Protein AF-A0A0N5A6D9-F1 (afdb_monomer)

Radius of gyration: 24.14 Å; Cα contacts (8 Å, |Δi|>4): 623; chains: 1; bounding box: 57×47×65 Å

Secondary structure (DSSP, 8-state):
-EEEEEEEEEEEETTEE-S--EEEEEE--STT-PPEEEEEEE--TTSEEEEEEEEEGGGSTTEEEEEEE----S---TT---EEEEEEGGGG-PPEETTTTEEEEEEEEEE-S---SS----EEEESS-S-PEEEEEBPP-TTS-EEEEE-TTSTTHHHHHHHHHHHHHHHHHHSS--EEE-SS---SSS-EEEEE-SS-EES-SB---TT--EEEEE-HHHHH-HHHHHHHHHHHHT---GGGSTTHHHHEEE-GGGB-HHHHGGGGEEEEESSS--------TT-TTSPPTTTTBSSTTS--EEE--

Mean predicted aligned error: 7.76 Å

InterPro domains:
  IPR001506 Peptidase M12A [PF01400] (134-307)
  IPR001506 Peptidase M12A [PS51864] (129-309)
  IPR006026 Peptidase, metallopeptidase [SM00235] (136-287)
  IPR024079 Metallopeptidase, catalytic domain superfamily [G3DSA:3.40.390.10] (97-309)

Foldseek 3Di:
DWFKEKEKEFEAEPNAGDWFKKKWKWFQDDPVRDTHTFDIDTGHPRRIDIDMGTGDPVGLQRIKMKIFDDPDPPDDPPPPHTDIDMDGPNVQVFDQDPVRRYGYAYKYWHDYDDDDPDDDHTDIYGPPDQQADADEAEADPQVDAAEEEEDPPAPPRVLLVVLLVVLQVVCVVVHSHHHDYDDDDDAQAKHEYEDEDPDQAWPAFHTDPGGGYTYGYDHNVLSNDSLSSNLRVNRHNHDAQLCLDPCCVVWKAFQPNFFDPVCSVSNSYDYDYPDPDDPPDDRDPPDSSHDDQQPRGPDSVDRRIGTPD

pLDDT: mean 87.64, std 12.42, range [40.5, 98.56]

Nearest PDB structures (foldseek):
  3lqb-assembly1_A  TM=8.256E-01  e=1.290E-10  Danio rerio
  3vtg-assembly1_A  TM=8.087E-01  e=2.481E-10  Oryzias latipes
  1iab-assembly1_A  TM=8.459E-01  e=6.934E-09  Astacus astacus
  3lq0-assembly1_A  TM=8.115E-01  e=1.116E-08  Astacus astacus
  7kcn-assembly1_A-2  TM=5.723E-01  e=4.230E-03  synthetic construct

Organism: Parastrongyloides trichosuri (NCBI:txid131310)

Sequence (309 aa):
MSIPYLFTGITLCNGSRIPGVELELFTKYGPFRYDVYLSKNYTNRYGVFTFKRLVEQEVQDDLVLYFYYNCSFEKKNLNFKRRIYSVNVSSLKCPCDILTGEIKCQLKAELQNKTVGTVQYPLVSLFPNKTRRNYRIKKWDINNNISFFISKNFTNYDQVKQRIINVTKEIENNTCIIFQQQDNKISGKSGINFKKSNECKNMRIGARKENDSQGIHLTEECATSTRTIRSLLHQALGQLASVFREDRNKYVKINFLYMNLSSVDSFNYNYTYLTENNYNGEFDFGSITLLNSSALSVDKSRKIIKPNV

Solvent-accessible surface area (backbone atoms only — not comparable to full-atom values): 17511 Å² total; per-residue (Å²): 110,67,42,43,36,38,43,33,28,36,34,25,33,88,90,37,69,38,48,68,32,37,35,37,36,30,24,62,64,57,103,79,70,48,76,42,84,74,49,75,51,57,20,40,91,70,4,33,37,72,55,73,48,78,41,51,61,92,46,51,79,41,22,33,42,36,38,38,40,76,70,70,85,75,68,91,63,92,78,68,80,68,40,80,47,76,44,54,50,58,80,63,67,56,52,67,39,85,90,76,62,32,33,45,37,41,33,36,33,43,40,75,82,77,83,78,67,93,75,78,72,67,44,76,44,57,52,80,64,83,74,62,44,84,40,75,33,34,71,63,68,60,94,45,63,46,35,31,18,72,54,79,80,43,93,59,35,70,63,36,50,51,44,54,52,51,48,53,50,54,46,36,76,75,47,82,51,47,75,36,83,41,98,55,83,67,67,71,30,53,34,42,31,40,34,74,40,97,46,75,45,54,74,47,58,9,40,63,62,68,58,33,45,42,48,38,33,25,23,77,74,44,51,71,34,60,67,53,50,43,24,37,48,44,21,35,60,43,47,71,38,53,82,66,44,89,69,29,72,74,50,35,49,68,46,65,69,52,37,33,71,88,55,53,61,66,71,26,42,47,77,40,59,80,52,94,73,70,85,82,70,80,89,61,88,82,39,69,41,42,70,58,39,25,56,64,30,74,42,76,89,43,70,33,44,40,72,64,122

Structure (mmCIF, N/CA/C/O backbone):
data_AF-A0A0N5A6D9-F1
#
_entry.id   AF-A0A0N5A6D9-F1
#
loop_
_atom_site.group_PDB
_atom_site.id
_atom_site.type_symbol
_atom_site.label_atom_id
_atom_site.label_alt_id
_atom_site.label_comp_id
_atom_site.label_asym_id
_atom_site.label_entity_id
_atom_site.label_seq_id
_atom_site.pdbx_PDB_ins_code
_atom_site.Cartn_x
_atom_site.Cartn_y
_atom_site.Cartn_z
_atom_site.occupancy
_atom_site.B_iso_or_equiv
_atom_site.auth_seq_id
_atom_site.auth_comp_id
_atom_site.auth_asym_id
_atom_site.auth_atom_id
_atom_site.pdbx_PDB_model_num
ATOM 1 N N . MET A 1 1 ? 19.221 -17.350 -30.930 1.00 83.81 1 MET A N 1
ATOM 2 C CA . MET A 1 1 ? 17.765 -17.344 -30.627 1.00 83.81 1 MET A CA 1
ATOM 3 C C . MET A 1 1 ? 17.411 -16.022 -29.951 1.00 83.81 1 MET A C 1
ATOM 5 O O . MET A 1 1 ? 18.233 -15.523 -29.194 1.00 83.81 1 MET A O 1
ATOM 9 N N . SER A 1 2 ? 16.252 -15.417 -30.230 1.00 91.44 2 SER A N 1
ATOM 10 C CA . SER A 1 2 ? 15.855 -14.151 -29.586 1.00 91.44 2 SER A CA 1
ATOM 11 C C . SER A 1 2 ? 15.053 -14.409 -28.309 1.00 91.44 2 SER A C 1
ATOM 13 O O . SER A 1 2 ? 14.138 -15.230 -28.312 1.00 91.44 2 SER A O 1
ATOM 15 N N . ILE A 1 3 ? 15.370 -13.693 -27.231 1.00 91.81 3 ILE A N 1
ATOM 16 C CA . ILE A 1 3 ? 14.705 -13.804 -25.927 1.00 91.81 3 ILE A CA 1
ATOM 17 C C . ILE A 1 3 ? 13.792 -12.588 -25.715 1.00 91.81 3 ILE A C 1
ATOM 19 O O . ILE A 1 3 ? 14.209 -11.454 -25.975 1.00 91.81 3 ILE A O 1
ATOM 23 N N . PRO A 1 4 ? 12.541 -12.776 -25.256 1.00 94.44 4 PRO A N 1
ATOM 24 C CA . PRO A 1 4 ? 11.664 -11.664 -24.931 1.00 94.44 4 PRO A CA 1
ATOM 25 C C . PRO A 1 4 ? 12.085 -10.994 -23.620 1.00 94.44 4 PRO A C 1
ATOM 27 O O . PRO A 1 4 ? 12.133 -11.624 -22.567 1.00 94.44 4 PRO A O 1
ATOM 30 N N . TYR A 1 5 ? 12.323 -9.687 -23.685 1.00 94.81 5 TYR A N 1
ATOM 31 C CA . TYR A 1 5 ? 12.478 -8.806 -22.535 1.00 94.81 5 TYR A CA 1
ATOM 32 C C . TYR A 1 5 ? 11.208 -7.987 -22.328 1.00 94.81 5 TYR A C 1
ATOM 34 O O . TYR A 1 5 ? 10.692 -7.375 -23.266 1.00 94.81 5 TYR A O 1
ATOM 42 N N . LEU A 1 6 ? 10.744 -7.916 -21.083 1.00 94.75 6 LEU A N 1
ATOM 43 C CA . LEU A 1 6 ? 9.682 -7.025 -20.636 1.00 94.75 6 LEU A CA 1
ATOM 44 C C . LEU A 1 6 ? 10.247 -6.045 -19.606 1.00 94.75 6 LEU A C 1
ATOM 46 O O . LEU A 1 6 ? 10.501 -6.403 -18.453 1.00 94.75 6 LEU A O 1
ATOM 50 N N . PHE A 1 7 ? 10.393 -4.787 -20.013 1.00 94.56 7 PHE A N 1
ATOM 51 C CA . PHE A 1 7 ? 10.776 -3.695 -19.129 1.00 94.56 7 PHE A CA 1
ATOM 52 C C . PHE A 1 7 ? 9.527 -2.975 -18.653 1.00 94.56 7 PHE A C 1
ATOM 54 O O . PHE A 1 7 ? 8.752 -2.437 -19.441 1.00 94.56 7 PHE A O 1
ATOM 61 N N . THR A 1 8 ? 9.342 -2.935 -17.344 1.00 95.06 8 THR A N 1
ATOM 62 C CA . THR A 1 8 ? 8.276 -2.185 -16.685 1.00 95.06 8 THR A CA 1
ATOM 63 C C . THR A 1 8 ? 8.886 -1.384 -15.557 1.00 95.06 8 THR A C 1
ATOM 65 O O . THR A 1 8 ? 9.883 -1.798 -14.973 1.00 95.06 8 THR A O 1
ATOM 68 N N . GLY A 1 9 ? 8.316 -0.240 -15.215 1.00 94.44 9 GLY A N 1
ATOM 69 C CA . GLY A 1 9 ? 8.868 0.507 -14.101 1.00 94.44 9 GLY A CA 1
ATOM 70 C C . GLY A 1 9 ? 8.249 1.861 -13.881 1.00 94.44 9 GLY A C 1
ATOM 71 O O . GLY A 1 9 ? 7.267 2.235 -14.524 1.00 94.44 9 GLY A O 1
ATOM 72 N N . ILE A 1 10 ? 8.845 2.576 -12.938 1.00 94.69 10 ILE A N 1
ATOM 73 C CA . ILE A 1 10 ? 8.492 3.940 -12.576 1.00 94.69 10 ILE A CA 1
ATOM 74 C C . ILE A 1 10 ? 9.710 4.853 -12.669 1.00 94.69 10 ILE A C 1
ATOM 76 O O . ILE A 1 10 ? 10.824 4.446 -12.336 1.00 94.69 10 ILE A O 1
ATOM 80 N N . THR A 1 11 ? 9.486 6.095 -13.077 1.00 93.81 11 THR A N 1
ATOM 81 C CA . THR A 1 11 ? 10.489 7.162 -13.065 1.00 93.81 11 THR A CA 1
ATOM 82 C C . THR A 1 11 ? 10.128 8.206 -12.028 1.00 93.81 11 THR A C 1
ATOM 84 O O . THR A 1 11 ? 8.986 8.675 -11.965 1.00 93.81 11 THR A O 1
ATOM 87 N N . LEU A 1 12 ? 11.114 8.580 -11.226 1.00 92.12 12 LEU A N 1
ATOM 88 C CA . LEU A 1 12 ? 11.000 9.538 -10.142 1.00 92.12 12 LEU A CA 1
ATOM 89 C C . LEU A 1 12 ? 12.008 10.666 -10.346 1.00 92.12 12 LEU A C 1
ATOM 91 O O . LEU A 1 12 ? 13.081 10.431 -10.886 1.00 92.12 12 LEU A O 1
ATOM 95 N N . CYS A 1 13 ? 11.674 11.860 -9.881 1.00 88.94 13 CYS A N 1
ATOM 96 C CA . CYS A 1 13 ? 12.631 12.906 -9.577 1.00 88.94 13 CYS A CA 1
ATOM 97 C C . CYS A 1 13 ? 12.413 13.400 -8.160 1.00 88.94 13 CYS A C 1
ATOM 99 O O . CYS A 1 13 ? 11.295 13.787 -7.808 1.00 88.94 13 CYS A O 1
ATOM 101 N N . ASN A 1 14 ? 13.484 13.428 -7.370 1.00 83.69 14 ASN A N 1
ATOM 102 C CA . ASN A 1 14 ? 13.458 13.866 -5.975 1.00 83.69 14 ASN A CA 1
ATOM 103 C C . ASN A 1 14 ? 12.323 13.175 -5.185 1.00 83.69 14 ASN A C 1
ATOM 105 O O . ASN A 1 14 ? 11.524 13.821 -4.505 1.00 83.69 14 ASN A O 1
ATOM 109 N N . GLY A 1 15 ? 12.188 11.858 -5.356 1.00 85.00 15 GLY A N 1
ATOM 110 C CA . GLY A 1 15 ? 11.173 11.012 -4.725 1.00 85.00 15 GLY A CA 1
ATOM 111 C C . GLY A 1 15 ? 9.760 11.119 -5.310 1.00 85.00 15 GLY A C 1
ATOM 112 O O . GLY A 1 15 ? 8.872 10.381 -4.883 1.00 85.00 15 GLY A O 1
ATOM 113 N N . SER A 1 16 ? 9.528 11.994 -6.292 1.00 88.62 16 SER A N 1
ATOM 114 C CA . SER A 1 16 ? 8.209 12.237 -6.889 1.00 88.62 16 SER A CA 1
ATOM 115 C C . SER A 1 16 ? 8.111 11.668 -8.297 1.00 88.62 16 SER A C 1
ATOM 117 O O . SER A 1 16 ? 9.040 11.790 -9.084 1.00 88.62 16 SER A O 1
ATOM 119 N N . ARG A 1 17 ? 6.977 11.057 -8.654 1.00 91.00 17 ARG A N 1
ATOM 120 C CA . ARG A 1 17 ? 6.768 10.494 -10.001 1.00 91.00 17 ARG A CA 1
ATOM 121 C C . ARG A 1 17 ? 6.835 11.578 -11.072 1.00 91.00 17 ARG A C 1
ATOM 123 O O . ARG A 1 17 ? 6.197 12.617 -10.925 1.00 91.00 17 ARG A O 1
ATOM 130 N N . ILE A 1 18 ? 7.542 11.292 -12.165 1.00 91.62 18 ILE A N 1
ATOM 131 C CA . ILE A 1 18 ? 7.649 12.193 -13.319 1.00 91.62 18 ILE A CA 1
ATOM 132 C C . ILE A 1 18 ? 7.095 11.535 -14.590 1.00 91.62 18 ILE A C 1
ATOM 134 O O . ILE A 1 18 ? 7.511 10.426 -14.930 1.00 91.62 18 ILE A O 1
ATOM 138 N N . PRO A 1 19 ? 6.147 12.170 -15.296 1.00 92.94 19 PRO A N 1
ATOM 139 C CA . PRO A 1 19 ? 5.648 11.684 -16.578 1.00 92.94 19 PRO A CA 1
ATOM 140 C C . PRO A 1 19 ? 6.532 12.136 -17.750 1.00 92.94 19 PRO A C 1
ATOM 142 O O . PRO A 1 19 ? 7.366 13.026 -17.598 1.00 92.94 19 PRO A O 1
ATOM 145 N N . GLY A 1 20 ? 6.310 11.563 -18.937 1.00 91.69 20 GLY A N 1
ATOM 146 C CA . GLY A 1 20 ? 6.931 12.020 -20.185 1.00 91.69 20 GLY A CA 1
ATOM 147 C C . GLY A 1 20 ? 8.441 11.793 -20.285 1.00 91.69 20 GLY A C 1
ATOM 148 O O . GLY A 1 20 ? 9.084 12.394 -21.142 1.00 91.69 20 GLY A O 1
ATOM 149 N N . VAL A 1 21 ? 9.011 10.941 -19.432 1.00 92.06 21 VAL A N 1
ATOM 150 C CA . VAL A 1 21 ? 10.399 10.487 -19.570 1.00 92.06 21 VAL A CA 1
ATOM 151 C C . VAL A 1 21 ? 10.473 9.592 -20.783 1.00 92.06 21 VAL A C 1
ATOM 153 O O . VAL A 1 21 ? 9.684 8.658 -20.905 1.00 92.06 21 VAL A O 1
ATOM 156 N N . GLU A 1 22 ? 11.421 9.876 -21.657 1.00 94.62 22 GLU A N 1
ATOM 157 C CA . GLU A 1 22 ? 11.697 9.055 -22.823 1.00 94.62 22 GLU A CA 1
ATOM 158 C C . GLU A 1 22 ? 12.701 7.972 -22.438 1.00 94.62 22 GLU A C 1
ATOM 160 O O . GLU A 1 22 ? 13.716 8.251 -21.799 1.00 94.62 22 GLU A O 1
ATOM 165 N N . LEU A 1 23 ? 12.380 6.730 -22.781 1.00 94.62 23 LEU A N 1
ATOM 166 C CA . LEU A 1 23 ? 13.231 5.574 -22.566 1.00 94.62 23 LEU A CA 1
ATOM 167 C C . LEU A 1 23 ? 13.647 5.015 -23.907 1.00 94.62 23 LEU A C 1
ATOM 169 O O . LEU A 1 23 ? 12.792 4.804 -24.766 1.00 94.62 23 LEU A O 1
ATOM 173 N N . GLU A 1 24 ? 14.924 4.701 -24.044 1.00 94.81 24 GLU A N 1
ATOM 174 C CA . GLU A 1 24 ? 15.446 4.051 -25.237 1.00 94.81 24 GLU A CA 1
ATOM 175 C C . GLU A 1 24 ? 16.316 2.861 -24.839 1.00 94.81 24 GLU A C 1
ATOM 177 O O . GLU A 1 24 ? 17.123 2.940 -23.913 1.00 94.81 24 GLU A O 1
ATOM 182 N N . LEU A 1 25 ? 16.116 1.734 -25.514 1.00 94.00 25 LEU A N 1
ATOM 183 C CA . LEU A 1 25 ? 16.929 0.537 -25.344 1.00 94.00 25 LEU A CA 1
ATOM 184 C C . LEU A 1 25 ? 17.912 0.466 -26.503 1.00 94.00 25 LEU A C 1
ATOM 186 O O . LEU A 1 25 ? 17.496 0.515 -27.661 1.00 94.00 25 LEU A O 1
ATOM 190 N N . PHE A 1 26 ? 19.182 0.303 -26.175 1.00 93.38 26 PHE A N 1
ATOM 191 C CA . PHE A 1 26 ? 20.266 0.139 -27.129 1.00 93.38 26 PHE A CA 1
ATOM 192 C C . PHE A 1 26 ? 21.068 -1.118 -26.808 1.00 93.38 26 PHE A C 1
ATOM 194 O O . PHE A 1 26 ? 20.971 -1.663 -25.708 1.00 93.38 26 PHE A O 1
ATOM 201 N N . THR A 1 27 ? 21.888 -1.549 -27.758 1.00 89.19 27 THR A N 1
ATOM 202 C CA . THR A 1 27 ? 22.976 -2.499 -27.520 1.00 89.19 27 THR A CA 1
ATOM 203 C C . THR A 1 27 ? 24.301 -1.928 -28.009 1.00 89.19 27 THR A C 1
ATOM 205 O O . THR A 1 27 ? 24.340 -1.202 -29.004 1.00 89.19 27 THR A O 1
ATOM 208 N N . LYS A 1 28 ? 25.389 -2.258 -27.316 1.00 76.38 28 LYS A N 1
ATOM 209 C CA . LYS A 1 28 ? 26.758 -1.927 -27.721 1.00 76.38 28 LYS A CA 1
ATOM 210 C C . LYS A 1 28 ? 27.326 -3.015 -28.632 1.00 76.38 28 LYS A C 1
ATOM 212 O O . LYS A 1 28 ? 28.288 -3.677 -28.267 1.00 76.38 28 LYS A O 1
ATOM 217 N N . TYR A 1 29 ? 26.742 -3.207 -29.813 1.00 64.75 29 TYR A N 1
ATOM 218 C CA . TYR A 1 29 ? 27.210 -4.238 -30.742 1.00 64.75 29 TYR A CA 1
ATOM 219 C C . TYR A 1 29 ? 27.950 -3.635 -31.942 1.00 64.75 29 TYR A C 1
ATOM 221 O O . TYR A 1 29 ? 27.370 -2.901 -32.740 1.00 64.75 29 TYR A O 1
ATOM 229 N N . GLY A 1 30 ? 29.241 -3.960 -32.081 1.00 50.16 30 GLY A N 1
ATOM 230 C CA . GLY A 1 30 ? 29.999 -3.771 -33.322 1.00 50.16 30 GLY A CA 1
ATOM 231 C C . GLY A 1 30 ? 31.511 -3.547 -33.135 1.00 50.16 30 GLY A C 1
ATOM 232 O O . GLY A 1 30 ? 31.926 -2.979 -32.122 1.00 50.16 30 GLY A O 1
ATOM 233 N N . PRO A 1 31 ? 32.346 -3.900 -34.138 1.00 46.31 31 PRO A N 1
ATOM 234 C CA . PRO A 1 31 ? 33.813 -3.749 -34.110 1.00 46.31 31 PRO A CA 1
ATOM 235 C C . PRO A 1 31 ? 34.300 -2.295 -33.935 1.00 46.31 31 PRO A C 1
ATOM 237 O O . PRO A 1 31 ? 35.475 -2.069 -33.658 1.00 46.31 31 PRO A O 1
ATOM 240 N N . PHE A 1 32 ? 33.392 -1.315 -34.033 1.00 52.62 32 PHE A N 1
ATOM 241 C CA . PHE A 1 32 ? 33.657 0.122 -33.916 1.00 52.62 32 PHE A CA 1
ATOM 242 C C . PHE A 1 32 ? 32.917 0.825 -32.751 1.00 52.62 32 PHE A C 1
ATOM 244 O O . PHE A 1 32 ? 32.970 2.047 -32.662 1.00 52.62 32 PHE A O 1
ATOM 251 N N . ARG A 1 33 ? 32.260 0.085 -31.834 1.00 56.94 33 ARG A N 1
ATOM 252 C CA . ARG A 1 33 ? 31.589 0.619 -30.619 1.00 56.94 33 ARG A CA 1
ATOM 253 C C . ARG A 1 33 ? 30.511 1.702 -30.860 1.00 56.94 33 ARG A C 1
ATOM 255 O O . ARG A 1 33 ? 30.482 2.700 -30.140 1.00 56.94 33 ARG A O 1
ATOM 262 N N . TYR A 1 34 ? 29.609 1.518 -31.825 1.00 63.38 34 TYR A N 1
ATOM 263 C CA . TYR A 1 34 ? 28.424 2.381 -31.957 1.00 63.38 34 TYR A CA 1
ATOM 264 C C . TYR A 1 34 ? 27.209 1.762 -31.252 1.00 63.38 34 TYR A C 1
ATOM 266 O O . TYR A 1 34 ? 26.989 0.556 -31.340 1.00 63.38 34 TYR A O 1
ATOM 274 N N . ASP A 1 35 ? 26.420 2.588 -30.562 1.00 74.69 35 ASP A N 1
ATOM 275 C CA . ASP A 1 35 ? 25.176 2.159 -29.918 1.00 74.69 35 ASP A CA 1
ATOM 276 C C . ASP A 1 35 ? 24.103 1.879 -30.989 1.00 74.69 35 ASP A C 1
ATOM 278 O O . ASP A 1 35 ? 23.720 2.768 -31.753 1.00 74.69 35 ASP A O 1
ATOM 282 N N . VAL A 1 36 ? 23.584 0.649 -31.037 1.00 82.12 36 VAL A N 1
ATOM 283 C CA . VAL A 1 36 ? 22.497 0.250 -31.945 1.00 82.12 36 VAL A CA 1
ATOM 284 C C . VAL A 1 36 ? 21.157 0.422 -31.242 1.00 82.12 36 VAL A C 1
ATOM 286 O O . VAL A 1 36 ? 20.889 -0.216 -30.223 1.00 82.12 36 VAL A O 1
ATOM 289 N N . TYR A 1 37 ? 20.305 1.282 -31.795 1.00 87.56 37 TYR A N 1
ATOM 290 C CA . TYR A 1 37 ? 18.962 1.550 -31.284 1.00 87.56 37 TYR A CA 1
ATOM 291 C C . TYR A 1 37 ? 18.031 0.344 -31.481 1.00 87.56 37 TYR A C 1
ATOM 293 O O . TYR A 1 37 ? 17.873 -0.155 -32.595 1.00 87.56 37 TYR A O 1
ATOM 301 N N . LEU A 1 38 ? 17.366 -0.099 -30.409 1.00 86.19 38 LEU A N 1
ATOM 302 C CA . LEU A 1 38 ? 16.448 -1.244 -30.437 1.00 86.19 38 LEU A CA 1
ATOM 303 C C . LEU A 1 38 ? 14.982 -0.842 -30.271 1.00 86.19 38 LEU A C 1
ATOM 305 O O . LEU A 1 38 ? 14.105 -1.420 -30.918 1.00 86.19 38 LEU A O 1
ATOM 309 N N . SER A 1 39 ? 14.680 0.094 -29.369 1.00 90.31 39 SER A N 1
ATOM 310 C CA . SER A 1 39 ? 13.298 0.512 -29.099 1.00 90.31 39 SER A CA 1
ATOM 311 C C . SER A 1 39 ? 13.221 1.809 -28.305 1.00 90.31 39 SER A C 1
ATOM 313 O O . SER A 1 39 ? 14.162 2.146 -27.591 1.00 90.31 39 SER A O 1
ATOM 315 N N . LYS A 1 40 ? 12.058 2.464 -28.360 1.00 92.88 40 LYS A N 1
ATOM 316 C CA . LYS A 1 40 ? 11.736 3.695 -27.633 1.00 92.88 40 LYS A CA 1
ATOM 317 C C . LYS A 1 40 ? 10.363 3.619 -26.997 1.00 92.88 40 LYS A C 1
ATOM 319 O O . LYS A 1 40 ? 9.447 3.012 -27.551 1.00 92.88 40 LYS A O 1
ATOM 324 N N . ASN A 1 41 ? 10.218 4.257 -25.845 1.00 94.19 41 ASN A N 1
ATOM 325 C CA . ASN A 1 41 ? 8.950 4.397 -25.147 1.00 94.19 41 ASN A CA 1
ATOM 326 C C . ASN A 1 41 ? 8.920 5.673 -24.295 1.00 94.19 41 ASN A C 1
ATOM 328 O O . ASN A 1 41 ? 9.938 6.335 -24.113 1.00 94.19 41 ASN A O 1
ATOM 332 N N . TYR A 1 42 ? 7.756 5.991 -23.733 1.00 94.75 42 TYR A N 1
ATOM 333 C CA . TYR A 1 42 ? 7.559 7.118 -22.831 1.00 94.75 42 TYR A CA 1
ATOM 334 C C . TYR A 1 42 ? 6.840 6.699 -21.555 1.00 94.75 42 TYR A C 1
ATOM 336 O O . TYR A 1 42 ? 5.993 5.800 -21.555 1.00 94.75 42 TYR A O 1
ATOM 344 N N . THR A 1 43 ? 7.127 7.389 -20.455 1.00 95.31 43 THR A N 1
ATOM 345 C CA . THR A 1 43 ? 6.328 7.232 -19.241 1.00 95.31 43 THR A CA 1
ATOM 346 C C . THR A 1 43 ? 4.987 7.936 -19.377 1.00 95.31 43 THR A C 1
ATOM 348 O O . THR A 1 43 ? 4.882 9.060 -19.868 1.00 95.31 43 THR A O 1
ATOM 351 N N . ASN A 1 44 ? 3.931 7.275 -18.906 1.00 94.56 44 ASN A N 1
ATOM 352 C CA . ASN A 1 44 ? 2.592 7.857 -18.877 1.00 94.56 44 ASN A CA 1
ATOM 353 C C . ASN A 1 44 ? 2.463 8.952 -17.801 1.00 94.56 44 ASN A C 1
ATOM 355 O O . ASN A 1 44 ? 3.408 9.248 -17.071 1.00 94.56 44 ASN A O 1
ATOM 359 N N . ARG A 1 45 ? 1.252 9.507 -17.637 1.00 93.50 45 ARG A N 1
ATOM 360 C CA . ARG A 1 45 ? 0.954 10.571 -16.656 1.00 93.50 45 ARG A CA 1
ATOM 361 C C . ARG A 1 45 ? 1.307 10.252 -15.192 1.00 93.50 45 ARG A C 1
ATOM 363 O O . ARG A 1 45 ? 1.374 11.167 -14.384 1.00 93.50 45 ARG A O 1
ATOM 370 N N . TYR A 1 46 ? 1.534 8.984 -14.844 1.00 93.56 46 TYR A N 1
ATOM 371 C CA . TYR A 1 46 ? 1.925 8.544 -13.498 1.00 93.56 46 TYR A CA 1
ATOM 372 C C . TYR A 1 46 ? 3.410 8.177 -13.393 1.00 93.56 46 TYR A C 1
ATOM 374 O O . TYR A 1 46 ? 3.819 7.531 -12.423 1.00 93.56 46 TYR A O 1
ATOM 382 N N . GLY A 1 47 ? 4.201 8.504 -14.415 1.00 93.69 47 GLY A N 1
ATOM 383 C CA . GLY A 1 47 ? 5.603 8.123 -14.504 1.00 93.69 47 GLY A CA 1
ATOM 384 C C . GLY A 1 47 ? 5.827 6.623 -14.667 1.00 93.69 47 GLY A C 1
ATOM 385 O O . GLY A 1 47 ? 6.895 6.143 -14.320 1.00 93.69 47 GLY A O 1
ATOM 386 N N . VAL A 1 48 ? 4.832 5.867 -15.147 1.00 95.31 48 VAL A N 1
ATOM 387 C CA . VAL A 1 48 ? 4.958 4.419 -15.384 1.00 95.31 48 VAL A CA 1
ATOM 388 C C . VAL A 1 48 ? 5.315 4.164 -16.844 1.00 95.31 48 VAL A C 1
ATOM 390 O O . VAL A 1 48 ? 4.653 4.714 -17.726 1.00 95.31 48 VAL A O 1
ATOM 393 N N . PHE A 1 49 ? 6.285 3.287 -17.097 1.00 95.25 49 PHE A N 1
ATOM 394 C CA . PHE A 1 49 ? 6.598 2.769 -18.432 1.00 95.25 49 PHE A CA 1
ATOM 395 C C . PHE A 1 49 ? 6.412 1.254 -18.504 1.00 95.25 49 PHE A C 1
ATOM 397 O O . PHE A 1 49 ? 6.490 0.534 -17.504 1.00 95.25 49 PHE A O 1
ATOM 404 N N . THR A 1 50 ? 6.147 0.762 -19.710 1.00 94.44 50 THR A N 1
ATOM 405 C CA . THR A 1 50 ? 6.094 -0.665 -20.036 1.00 94.44 50 THR A CA 1
ATOM 406 C C . THR A 1 50 ? 6.399 -0.838 -21.514 1.00 94.44 50 THR A C 1
ATOM 408 O O . THR A 1 50 ? 5.661 -0.303 -22.335 1.00 94.44 50 THR A O 1
ATOM 411 N N . PHE A 1 51 ? 7.454 -1.565 -21.868 1.00 91.88 51 PHE A N 1
ATOM 412 C CA . PHE A 1 51 ? 7.680 -1.992 -23.248 1.00 91.88 51 PHE A CA 1
ATOM 413 C C . PHE A 1 51 ? 8.316 -3.378 -23.304 1.00 91.88 51 PHE A C 1
ATOM 415 O O . PHE A 1 51 ? 9.017 -3.801 -22.384 1.00 91.88 51 PHE A O 1
ATOM 422 N N . LYS A 1 52 ? 8.031 -4.084 -24.397 1.00 93.50 52 LYS A N 1
ATOM 423 C CA . LYS A 1 52 ? 8.473 -5.450 -24.659 1.00 93.50 52 LYS A CA 1
ATOM 424 C C . LYS A 1 52 ? 9.321 -5.473 -25.924 1.00 93.50 52 LYS A C 1
ATOM 426 O O . LYS A 1 52 ? 8.959 -4.827 -26.906 1.00 93.50 52 LYS A O 1
ATOM 431 N N . ARG A 1 53 ? 10.426 -6.216 -25.912 1.00 94.25 53 ARG A N 1
ATOM 432 C CA . ARG A 1 53 ? 11.322 -6.347 -27.066 1.00 94.25 53 ARG A CA 1
ATOM 433 C C . ARG A 1 53 ? 11.913 -7.750 -27.140 1.00 94.25 53 ARG A C 1
ATOM 435 O O . ARG A 1 53 ? 12.288 -8.309 -26.118 1.00 94.25 53 ARG A O 1
ATOM 442 N N . LEU A 1 54 ? 12.000 -8.305 -28.346 1.00 93.62 54 LEU A N 1
ATOM 443 C CA . LEU A 1 54 ? 12.805 -9.497 -28.610 1.00 93.62 54 LEU A CA 1
ATOM 444 C C . LEU A 1 54 ? 14.259 -9.064 -28.794 1.00 93.62 54 LEU A C 1
ATOM 446 O O . LEU A 1 54 ? 14.530 -8.167 -29.594 1.00 93.62 54 LEU A O 1
ATOM 450 N N . VAL A 1 55 ? 15.167 -9.676 -28.039 1.00 91.38 55 VAL A N 1
ATOM 451 C CA . VAL A 1 55 ? 16.597 -9.360 -28.059 1.00 91.38 55 VAL A CA 1
ATOM 452 C C . VAL A 1 55 ? 17.378 -10.607 -28.439 1.00 91.38 55 VAL A C 1
ATOM 454 O O . VAL A 1 55 ? 17.194 -11.669 -27.845 1.00 91.38 55 VAL A O 1
ATOM 457 N N . GLU A 1 56 ? 18.241 -10.492 -29.440 1.00 90.88 56 GLU A N 1
ATOM 458 C CA . GLU A 1 56 ? 19.125 -11.579 -29.855 1.00 90.88 56 GLU A CA 1
ATOM 459 C C . GLU A 1 56 ? 20.092 -11.954 -28.735 1.00 90.88 56 GLU A C 1
ATOM 461 O O . GLU A 1 56 ? 20.600 -11.093 -28.025 1.00 90.88 56 GLU A O 1
ATOM 466 N N . GLN A 1 57 ? 20.329 -13.252 -28.555 1.00 87.00 57 GLN A N 1
ATOM 467 C CA . GLN A 1 57 ? 21.180 -13.777 -27.486 1.00 87.00 57 GLN A CA 1
ATOM 468 C C . GLN A 1 57 ? 22.581 -13.162 -27.451 1.00 87.00 57 GLN A C 1
ATOM 470 O O . GLN A 1 57 ? 23.104 -12.916 -26.372 1.00 87.00 57 GLN A O 1
ATOM 475 N N . GLU A 1 58 ? 23.139 -12.854 -28.617 1.00 87.44 58 GLU A N 1
ATOM 476 C CA . GLU A 1 58 ? 24.490 -12.315 -28.774 1.00 87.44 58 GLU A CA 1
ATOM 477 C C . GLU A 1 58 ? 24.647 -10.899 -28.213 1.00 87.44 58 GLU A C 1
ATOM 479 O O . GLU A 1 58 ? 25.759 -10.493 -27.902 1.00 87.44 58 GLU A O 1
ATOM 484 N N . VAL A 1 59 ? 23.545 -10.156 -28.056 1.00 88.69 59 VAL A N 1
ATOM 485 C CA . VAL A 1 59 ? 23.577 -8.731 -27.697 1.00 88.69 59 VAL A CA 1
ATOM 486 C C . VAL A 1 59 ? 23.026 -8.441 -26.296 1.00 88.69 59 VAL A C 1
ATOM 488 O O . VAL A 1 59 ? 22.888 -7.276 -25.915 1.00 88.69 59 VAL A O 1
ATOM 491 N N . GLN A 1 60 ? 22.662 -9.483 -25.535 1.00 87.50 60 GLN A N 1
ATOM 492 C CA . GLN A 1 60 ? 21.971 -9.357 -24.242 1.00 87.50 60 GLN A CA 1
ATOM 493 C C . GLN A 1 60 ? 22.834 -8.740 -23.145 1.00 87.50 60 GLN A C 1
ATOM 495 O O . GLN A 1 60 ? 22.337 -7.921 -22.366 1.00 87.50 60 GLN A O 1
ATOM 500 N N . ASP A 1 61 ? 24.114 -9.104 -23.097 1.00 88.00 61 ASP A N 1
ATOM 501 C CA . ASP A 1 61 ? 25.046 -8.610 -22.079 1.00 88.00 61 ASP A CA 1
ATOM 502 C C . ASP A 1 61 ? 25.385 -7.123 -22.270 1.00 88.00 61 ASP A C 1
ATOM 504 O O . ASP A 1 61 ? 25.693 -6.419 -21.301 1.00 88.00 61 ASP A O 1
ATOM 508 N N . ASP A 1 62 ? 25.202 -6.636 -23.499 1.00 90.75 62 ASP A N 1
ATOM 509 C CA . ASP A 1 62 ? 25.509 -5.280 -23.954 1.00 90.75 62 ASP A CA 1
ATOM 510 C C . ASP A 1 62 ? 24.300 -4.340 -23.970 1.00 90.75 62 ASP A C 1
ATOM 512 O O . ASP A 1 62 ? 24.399 -3.194 -24.421 1.00 90.75 62 ASP A O 1
ATOM 516 N N . LEU A 1 63 ? 23.142 -4.800 -23.491 1.00 93.12 63 LEU A N 1
ATOM 517 C CA . LEU A 1 63 ? 21.941 -3.977 -23.434 1.00 93.12 63 LEU A CA 1
ATOM 518 C C . LEU A 1 63 ? 22.128 -2.787 -22.483 1.00 93.12 63 LEU A C 1
ATOM 520 O O . LEU A 1 63 ? 22.439 -2.946 -21.298 1.00 93.12 63 LEU A O 1
ATOM 524 N N . VAL A 1 64 ? 21.815 -1.592 -22.977 1.00 93.31 64 VAL A N 1
ATOM 525 C CA . VAL A 1 64 ? 21.821 -0.346 -22.207 1.00 93.31 64 VAL A CA 1
ATOM 526 C C . VAL A 1 64 ? 20.456 0.315 -22.292 1.00 93.31 64 VAL A C 1
ATOM 528 O O . VAL A 1 64 ? 19.913 0.523 -23.377 1.00 93.31 64 VAL A O 1
ATOM 531 N N . LEU A 1 65 ? 19.903 0.664 -21.134 1.00 94.12 65 LEU A N 1
ATOM 532 C CA . LEU A 1 65 ? 18.666 1.424 -21.034 1.00 94.12 65 LEU A CA 1
ATOM 533 C C . LEU A 1 65 ? 18.990 2.890 -20.758 1.00 94.12 65 LEU A C 1
ATOM 535 O O . LEU A 1 65 ? 19.569 3.215 -19.721 1.00 94.12 65 LEU A O 1
ATOM 539 N N . TYR A 1 66 ? 18.587 3.759 -21.675 1.00 93.50 66 TYR A N 1
ATOM 540 C CA . TYR A 1 66 ? 18.727 5.202 -21.582 1.00 93.50 66 TYR A CA 1
ATOM 541 C C . TYR A 1 66 ? 17.424 5.845 -21.114 1.00 93.50 66 TYR A C 1
ATOM 543 O O . TYR A 1 66 ? 16.333 5.467 -21.537 1.00 93.50 66 TYR A O 1
ATOM 551 N N . PHE A 1 67 ? 17.551 6.843 -20.248 1.00 93.50 67 PHE A N 1
ATOM 552 C CA . PHE A 1 67 ? 16.475 7.668 -19.725 1.00 93.50 67 PHE A CA 1
ATOM 553 C C . PHE A 1 67 ? 16.777 9.119 -20.073 1.00 93.50 67 PHE A C 1
ATOM 555 O O . PHE A 1 67 ? 17.758 9.684 -19.586 1.00 93.50 67 PHE A O 1
ATOM 562 N N . TYR A 1 68 ? 15.910 9.729 -20.873 1.00 91.81 68 TYR A N 1
ATOM 563 C CA . TYR A 1 68 ? 15.977 11.139 -21.225 1.00 91.81 68 TYR A CA 1
ATOM 564 C C . TYR A 1 68 ? 14.939 11.902 -20.415 1.00 91.81 68 TYR A C 1
ATOM 566 O O . TYR A 1 68 ? 13.730 11.711 -20.577 1.00 91.81 68 TYR A O 1
ATOM 574 N N . TYR A 1 69 ? 15.409 12.762 -19.517 1.00 89.56 69 TYR A N 1
ATOM 575 C CA . TYR A 1 69 ? 14.558 13.351 -18.490 1.00 89.56 69 TYR A CA 1
ATOM 576 C C . TYR A 1 69 ? 14.867 14.820 -18.216 1.00 89.56 69 TYR A C 1
ATOM 578 O O . TYR A 1 69 ? 15.917 15.362 -18.577 1.00 89.56 69 TYR A O 1
ATOM 586 N N . ASN A 1 70 ? 13.915 15.460 -17.540 1.00 85.94 70 ASN A N 1
ATOM 587 C CA . ASN A 1 70 ? 14.066 16.777 -16.949 1.00 85.94 70 ASN A CA 1
ATOM 588 C C . ASN A 1 70 ? 13.247 16.837 -15.651 1.00 85.94 70 ASN A C 1
ATOM 590 O O . ASN A 1 70 ? 12.022 16.770 -15.700 1.00 85.94 70 ASN A O 1
ATOM 594 N N . CYS A 1 71 ? 13.907 16.964 -14.496 1.00 81.25 71 CYS A N 1
ATOM 595 C CA . CYS A 1 71 ? 13.211 17.089 -13.208 1.00 81.25 71 CYS A CA 1
ATOM 596 C C . CYS A 1 71 ? 12.681 18.501 -12.910 1.00 81.25 71 CYS A C 1
ATOM 598 O O . CYS A 1 71 ? 12.082 18.708 -11.855 1.00 81.25 71 CYS A O 1
ATOM 600 N N . SER A 1 72 ? 12.935 19.493 -13.767 1.00 73.56 72 SER A N 1
ATOM 601 C CA . SER A 1 72 ? 12.490 20.861 -13.526 1.00 73.56 72 SER A CA 1
ATOM 602 C C . SER A 1 72 ? 11.008 20.951 -13.870 1.00 73.56 72 SER A C 1
ATOM 604 O O . SER A 1 72 ? 10.628 20.914 -15.037 1.00 73.56 72 SER A O 1
ATOM 606 N N . PHE A 1 73 ? 10.169 21.081 -12.843 1.00 58.25 73 PHE A N 1
ATOM 607 C CA . PHE A 1 73 ? 8.725 21.305 -12.978 1.00 58.25 73 PHE A CA 1
ATOM 608 C C . PHE A 1 73 ? 8.381 22.682 -13.587 1.00 58.25 73 PHE A C 1
ATOM 610 O O . PHE A 1 73 ? 7.220 22.956 -13.899 1.00 58.25 73 PHE A O 1
ATOM 617 N N . GLU A 1 74 ? 9.374 23.555 -13.781 1.00 53.28 74 GLU A N 1
ATOM 618 C CA . GLU A 1 74 ? 9.200 24.877 -14.375 1.00 53.28 74 GLU A CA 1
ATOM 619 C C . GLU A 1 74 ? 9.005 24.787 -15.897 1.00 53.28 74 GLU A C 1
ATOM 621 O O . GLU A 1 74 ? 9.942 24.680 -16.684 1.00 53.28 74 GLU A O 1
ATOM 626 N N . LYS A 1 75 ? 7.720 24.776 -16.270 1.00 45.47 75 LYS A N 1
ATOM 627 C CA . LYS A 1 75 ? 7.093 25.168 -17.545 1.00 45.47 75 LYS A CA 1
ATOM 628 C C . LYS A 1 75 ? 7.987 25.193 -18.799 1.00 45.47 75 LYS A C 1
ATOM 630 O O . LYS A 1 75 ? 8.778 26.105 -18.996 1.00 45.47 75 LYS A O 1
ATOM 635 N N . LYS A 1 76 ? 7.653 24.291 -19.735 1.00 44.97 76 LYS A N 1
ATOM 636 C CA . LYS A 1 76 ? 7.457 24.507 -21.193 1.00 44.97 76 LYS A CA 1
ATOM 637 C C . LYS A 1 76 ? 8.486 25.328 -21.997 1.00 44.97 76 LYS A C 1
ATOM 639 O O . LYS A 1 76 ? 8.192 25.674 -23.136 1.00 44.97 76 LYS A O 1
ATOM 644 N N . ASN A 1 77 ? 9.690 25.588 -21.507 1.00 44.94 77 ASN A N 1
ATOM 645 C CA . ASN A 1 77 ? 10.750 26.099 -22.370 1.00 44.94 77 ASN A CA 1
ATOM 646 C C . ASN A 1 77 ? 11.328 24.937 -23.186 1.00 44.94 77 ASN A C 1
ATOM 648 O O . ASN A 1 77 ? 12.019 24.065 -22.660 1.00 44.94 77 ASN A O 1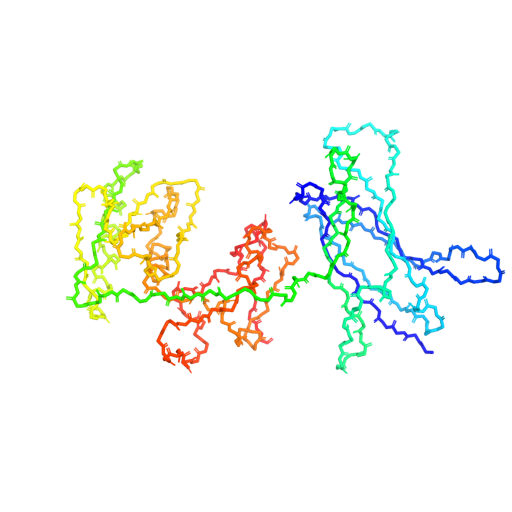
ATOM 652 N N . LEU A 1 78 ? 11.024 24.946 -24.486 1.00 49.41 78 LEU A N 1
ATOM 653 C CA . LEU A 1 78 ? 11.402 23.950 -25.501 1.00 49.41 78 LEU A CA 1
ATOM 654 C C . LEU A 1 78 ? 12.924 23.734 -25.653 1.00 49.41 78 LEU A C 1
ATOM 656 O O . LEU A 1 78 ? 13.332 22.785 -26.311 1.00 49.41 78 LEU A O 1
ATOM 660 N N . ASN A 1 79 ? 13.755 24.556 -25.002 1.00 50.12 79 ASN A N 1
ATOM 661 C CA . ASN A 1 79 ? 15.215 24.557 -25.147 1.00 50.12 79 ASN A CA 1
ATOM 662 C C . ASN A 1 79 ? 15.994 23.993 -23.944 1.00 50.12 79 ASN A C 1
ATOM 664 O O . ASN A 1 79 ? 17.223 24.087 -23.913 1.00 50.12 79 ASN A O 1
ATOM 668 N N . PHE A 1 80 ? 15.339 23.397 -22.940 1.00 55.22 80 PHE A N 1
ATOM 669 C CA . PHE A 1 80 ? 16.089 22.735 -21.866 1.00 55.22 80 PHE A CA 1
ATOM 670 C C . PHE A 1 80 ? 16.699 21.417 -22.360 1.00 55.22 80 PHE A C 1
ATOM 672 O O . PHE A 1 80 ? 15.980 20.475 -22.697 1.00 55.22 80 PHE A O 1
ATOM 679 N N . LYS A 1 81 ? 18.040 21.348 -22.368 1.00 61.06 81 LYS A N 1
ATOM 680 C CA . LYS A 1 81 ? 18.809 20.136 -22.692 1.00 61.06 81 LYS A CA 1
ATOM 681 C C . LYS A 1 81 ? 18.293 18.957 -21.860 1.00 61.06 81 LYS A C 1
ATOM 683 O O . LYS A 1 81 ? 18.434 18.957 -20.634 1.00 61.06 81 LYS A O 1
ATOM 688 N N . ARG A 1 82 ? 17.701 17.960 -22.529 1.00 73.00 82 ARG A N 1
ATOM 689 C CA . ARG A 1 82 ? 17.309 16.690 -21.905 1.00 73.00 82 ARG A CA 1
ATOM 690 C C . ARG A 1 82 ? 18.554 16.034 -21.326 1.00 73.00 82 ARG A C 1
ATOM 692 O O . ARG A 1 82 ? 19.576 15.930 -22.001 1.00 73.00 82 ARG A O 1
ATOM 699 N N . ARG A 1 83 ? 18.474 15.625 -20.066 1.00 80.25 83 ARG A N 1
ATOM 700 C CA . ARG A 1 83 ? 19.555 14.888 -19.414 1.00 80.25 83 ARG A CA 1
ATOM 701 C C . ARG A 1 83 ? 19.431 13.426 -19.744 1.00 80.25 83 ARG A C 1
ATOM 703 O O . ARG A 1 83 ? 18.318 12.936 -19.886 1.00 80.25 83 ARG A O 1
ATOM 710 N N . ILE A 1 84 ? 20.574 12.767 -19.824 1.00 86.75 84 ILE A N 1
ATOM 711 C CA . ILE A 1 84 ? 20.667 11.364 -20.184 1.00 86.75 84 ILE A CA 1
ATOM 712 C C . ILE A 1 84 ? 21.231 10.625 -18.980 1.00 86.75 84 ILE A C 1
ATOM 714 O O . ILE A 1 84 ? 22.292 10.980 -18.469 1.00 86.75 84 ILE A O 1
ATOM 718 N N . TYR A 1 85 ? 20.505 9.616 -18.522 1.00 90.00 85 TYR A N 1
ATOM 719 C CA . TYR A 1 85 ? 21.019 8.610 -17.606 1.00 90.00 85 TYR A CA 1
ATOM 720 C C . TYR A 1 85 ? 20.968 7.255 -18.294 1.00 90.00 85 TYR A C 1
ATOM 722 O O . TYR A 1 85 ? 19.996 6.960 -18.983 1.00 90.00 85 TYR A O 1
ATOM 730 N N . SER A 1 86 ? 21.994 6.436 -18.107 1.00 90.50 86 SER A N 1
ATOM 731 C CA . SER A 1 86 ? 22.078 5.110 -18.703 1.00 90.50 86 SER A CA 1
ATOM 732 C C . SER A 1 86 ? 22.381 4.059 -17.648 1.00 90.50 86 SER A C 1
ATOM 734 O O . SER A 1 86 ? 23.070 4.318 -16.661 1.00 90.50 86 SER A O 1
ATOM 736 N N . VAL A 1 87 ? 21.847 2.859 -17.853 1.00 91.75 87 VAL A N 1
ATOM 737 C CA . VAL A 1 87 ? 22.128 1.700 -17.007 1.00 91.75 87 VAL A CA 1
ATOM 738 C C . VAL A 1 87 ? 22.281 0.457 -17.870 1.00 91.75 87 VAL A C 1
ATOM 740 O O . VAL A 1 87 ? 21.459 0.191 -18.747 1.00 91.75 87 VAL A O 1
ATOM 743 N N . ASN A 1 88 ? 23.336 -0.315 -17.613 1.00 92.25 88 ASN A N 1
ATOM 744 C CA . ASN A 1 88 ? 23.522 -1.611 -18.258 1.00 92.25 88 ASN A CA 1
ATOM 745 C C . ASN A 1 88 ? 22.476 -2.584 -17.706 1.00 92.25 88 ASN A C 1
ATOM 747 O O . ASN A 1 88 ? 22.398 -2.781 -16.490 1.00 92.25 88 ASN A O 1
ATOM 751 N N . VAL A 1 89 ? 21.685 -3.212 -18.571 1.00 91.50 89 VAL A N 1
ATOM 752 C CA . VAL A 1 89 ? 20.596 -4.110 -18.155 1.00 91.50 89 VAL A CA 1
ATOM 753 C C . VAL A 1 89 ? 21.134 -5.321 -17.387 1.00 91.50 89 VAL A C 1
ATOM 755 O O . VAL A 1 89 ? 20.530 -5.732 -16.395 1.00 91.50 89 VAL A O 1
ATOM 758 N N . SER A 1 90 ? 22.305 -5.833 -17.769 1.00 90.31 90 SER A N 1
ATOM 759 C CA . SER A 1 90 ? 23.003 -6.932 -17.086 1.00 90.31 90 SER A CA 1
ATOM 760 C C . SER A 1 90 ? 23.269 -6.643 -15.597 1.00 90.31 90 SER A C 1
ATOM 762 O O . SER A 1 90 ? 23.147 -7.534 -14.754 1.00 90.31 90 SER A O 1
ATOM 764 N N . SER A 1 91 ? 23.512 -5.378 -15.227 1.00 89.94 91 SER A N 1
ATOM 765 C CA . SER A 1 91 ? 23.716 -4.962 -13.827 1.00 89.94 91 SER A CA 1
ATOM 766 C C . SER A 1 91 ? 22.457 -5.059 -12.955 1.00 89.94 91 SER A C 1
ATOM 768 O O . SER A 1 91 ? 22.556 -5.173 -11.732 1.00 89.94 91 SER A O 1
ATOM 770 N N . LEU A 1 92 ? 21.268 -5.054 -13.568 1.00 89.06 92 LEU A N 1
ATOM 771 C CA . LEU A 1 92 ? 19.981 -5.054 -12.866 1.00 89.06 92 LEU A CA 1
ATOM 772 C C . LEU A 1 92 ? 19.565 -6.453 -12.393 1.00 89.06 92 LEU A C 1
ATOM 774 O O . LEU A 1 92 ? 18.657 -6.561 -11.567 1.00 89.06 92 LEU A O 1
ATOM 778 N N . LYS A 1 93 ? 20.220 -7.512 -12.900 1.00 90.31 93 LYS A N 1
ATOM 779 C CA . LYS A 1 93 ? 19.942 -8.925 -12.577 1.00 90.31 93 LYS A CA 1
ATOM 780 C C . LYS A 1 93 ? 18.447 -9.261 -12.664 1.00 90.31 93 LYS A C 1
ATOM 782 O O . LYS A 1 93 ? 17.844 -9.761 -11.710 1.00 90.31 93 LYS A O 1
ATOM 787 N N . CYS A 1 94 ? 17.830 -8.931 -13.798 1.00 91.12 94 CYS A N 1
ATOM 788 C CA . CYS A 1 94 ? 16.401 -9.145 -13.995 1.00 91.12 94 CYS A CA 1
ATOM 789 C C . CYS A 1 94 ? 16.039 -10.641 -13.972 1.00 91.12 94 CYS A C 1
ATOM 791 O O . CYS A 1 94 ? 16.732 -11.442 -14.598 1.00 91.12 94 CYS A O 1
ATOM 793 N N . PRO A 1 95 ? 14.960 -11.038 -13.275 1.00 90.31 95 PRO A N 1
ATOM 794 C CA . PRO A 1 95 ? 14.527 -12.430 -13.228 1.00 90.31 95 PRO A CA 1
ATOM 795 C C . PRO A 1 95 ? 13.978 -12.922 -14.574 1.00 90.31 95 PRO A C 1
ATOM 797 O O . PRO A 1 95 ? 13.265 -12.196 -15.270 1.00 90.31 95 PRO A O 1
ATOM 800 N N . CYS A 1 96 ? 14.256 -14.188 -14.885 1.00 89.88 96 CYS A N 1
ATOM 801 C CA . CYS A 1 96 ? 13.616 -14.922 -15.973 1.00 89.88 96 CYS A CA 1
ATOM 802 C C . CYS A 1 96 ? 12.336 -15.603 -15.464 1.00 89.88 96 CYS A C 1
ATOM 804 O O . CYS A 1 96 ? 12.337 -16.231 -14.401 1.00 89.88 96 CYS A O 1
ATOM 806 N N . ASP A 1 97 ? 11.238 -15.459 -16.201 1.00 87.38 97 ASP A N 1
ATOM 807 C CA . ASP A 1 97 ? 10.005 -16.206 -15.980 1.00 87.38 97 ASP A CA 1
ATOM 808 C C . ASP A 1 97 ? 10.158 -17.611 -16.572 1.00 87.38 97 ASP A C 1
ATOM 810 O O . ASP A 1 97 ? 10.201 -17.782 -17.787 1.00 87.38 97 ASP A O 1
ATOM 814 N N . ILE A 1 98 ? 10.241 -18.616 -15.701 1.00 84.44 98 ILE A N 1
ATOM 815 C CA . ILE A 1 98 ? 10.510 -20.011 -16.081 1.00 84.44 98 ILE A CA 1
ATOM 816 C C . ILE A 1 98 ? 9.425 -20.561 -17.021 1.00 84.44 98 ILE A C 1
ATOM 818 O O . ILE A 1 98 ? 9.722 -21.396 -17.868 1.00 84.44 98 ILE A O 1
ATOM 822 N N . LEU A 1 99 ? 8.178 -20.091 -16.900 1.00 85.12 99 LEU A N 1
ATOM 823 C CA . LEU A 1 99 ? 7.063 -20.607 -17.698 1.00 85.12 99 LEU A CA 1
ATOM 824 C C . LEU A 1 99 ? 7.069 -20.064 -19.128 1.00 85.12 99 LEU A C 1
ATOM 826 O O . LEU A 1 99 ? 6.656 -20.761 -20.049 1.00 85.12 99 LEU A O 1
ATOM 830 N N . THR A 1 100 ? 7.492 -18.814 -19.315 1.00 86.56 100 THR A N 1
ATOM 831 C CA . THR A 1 100 ? 7.423 -18.132 -20.618 1.00 86.56 100 THR A CA 1
ATOM 832 C C . THR A 1 100 ? 8.786 -17.913 -21.267 1.00 86.56 100 THR A C 1
ATOM 834 O O . THR A 1 100 ? 8.841 -17.501 -22.424 1.00 86.56 100 THR A O 1
ATOM 837 N N . GLY A 1 101 ? 9.881 -18.137 -20.534 1.00 87.75 101 GLY A N 1
ATOM 838 C CA . GLY A 1 101 ? 11.237 -17.769 -20.944 1.00 87.75 101 GLY A CA 1
ATOM 839 C C . GLY A 1 101 ? 11.463 -16.253 -21.044 1.00 87.75 101 GLY A C 1
ATOM 840 O O . GLY A 1 101 ? 12.462 -15.822 -21.614 1.00 87.75 101 GLY A O 1
ATOM 841 N N . GLU A 1 102 ? 10.534 -15.429 -20.542 1.00 92.81 102 GLU A N 1
ATOM 842 C CA . GLU A 1 102 ? 10.597 -13.966 -20.633 1.00 92.81 102 GLU A CA 1
ATOM 843 C C . GLU A 1 102 ? 11.430 -13.364 -19.499 1.00 92.81 102 GLU A C 1
ATOM 845 O O . GLU A 1 102 ? 11.167 -13.603 -18.320 1.00 92.81 102 GLU A O 1
ATOM 850 N N . ILE A 1 103 ? 12.394 -12.508 -19.842 1.00 92.25 103 ILE A N 1
ATOM 851 C CA . ILE A 1 103 ? 13.170 -11.744 -18.862 1.00 92.25 103 ILE A CA 1
ATOM 852 C C . ILE A 1 103 ? 12.365 -10.508 -18.454 1.00 92.25 103 ILE A C 1
ATOM 854 O O . ILE A 1 103 ? 12.095 -9.619 -19.265 1.00 92.25 103 ILE A O 1
ATOM 858 N N . LYS A 1 104 ? 11.976 -10.433 -17.178 1.00 93.06 104 LYS A N 1
ATOM 859 C CA . LYS A 1 104 ? 11.108 -9.375 -16.638 1.00 93.06 104 LYS A CA 1
ATOM 860 C C . LYS A 1 104 ? 11.889 -8.429 -15.738 1.00 93.06 104 LYS A C 1
ATOM 862 O O . LYS A 1 104 ? 12.216 -8.756 -14.601 1.00 93.06 104 LYS A O 1
ATOM 867 N N . CYS A 1 105 ? 12.111 -7.208 -16.206 1.00 92.00 105 CYS A N 1
ATOM 868 C CA . CYS A 1 105 ? 12.718 -6.137 -15.424 1.00 92.00 105 CYS A CA 1
ATOM 869 C C . CYS A 1 105 ? 11.622 -5.214 -14.868 1.00 92.00 105 CYS A C 1
ATOM 871 O O . CYS A 1 105 ? 10.988 -4.486 -15.631 1.00 92.00 105 CYS A O 1
ATOM 873 N N . GLN A 1 106 ? 11.394 -5.219 -13.549 1.00 91.56 106 GLN A N 1
ATOM 874 C CA . GLN A 1 106 ? 10.541 -4.229 -12.873 1.00 91.56 106 GLN A CA 1
ATOM 875 C C . GLN A 1 106 ? 11.422 -3.186 -12.191 1.00 91.56 106 GLN A C 1
ATOM 877 O O . GLN A 1 106 ? 12.121 -3.518 -11.241 1.00 91.56 106 GLN A O 1
ATOM 882 N N . LEU A 1 107 ? 11.418 -1.947 -12.674 1.00 92.12 107 LEU A N 1
ATOM 883 C CA . LEU A 1 107 ? 12.430 -0.944 -12.352 1.00 92.12 107 LEU A CA 1
ATOM 884 C C . LEU A 1 107 ? 11.857 0.257 -11.591 1.00 92.12 107 LEU A C 1
ATOM 886 O O . LEU A 1 107 ? 10.757 0.733 -11.869 1.00 92.12 107 LEU A O 1
ATOM 890 N N . LYS A 1 108 ? 12.647 0.801 -10.668 1.00 91.31 108 LYS A N 1
ATOM 891 C CA . LYS A 1 108 ? 12.476 2.129 -10.070 1.00 91.31 108 LYS A CA 1
ATOM 892 C C . LYS A 1 108 ? 13.693 2.966 -10.444 1.00 91.31 108 LYS A C 1
ATOM 894 O O . LYS A 1 108 ? 14.792 2.666 -9.984 1.00 91.31 108 LYS A O 1
ATOM 899 N N . ALA A 1 109 ? 13.477 3.987 -11.269 1.00 91.31 109 ALA A N 1
ATOM 900 C CA . ALA A 1 109 ? 14.492 4.937 -11.709 1.00 91.31 109 ALA A CA 1
ATOM 901 C C . ALA A 1 109 ? 14.352 6.248 -10.924 1.00 91.31 109 ALA A C 1
ATOM 903 O O . ALA A 1 109 ? 13.427 7.017 -11.175 1.00 91.31 109 ALA A O 1
ATOM 904 N N . GLU A 1 110 ? 15.241 6.489 -9.964 1.00 90.62 110 GLU A N 1
ATOM 905 C CA . GLU A 1 110 ? 15.352 7.764 -9.251 1.00 90.62 110 GLU A CA 1
ATOM 906 C C . GLU A 1 110 ? 16.296 8.682 -10.032 1.00 90.62 110 GLU A C 1
ATOM 908 O O . GLU A 1 110 ? 17.504 8.463 -10.054 1.00 90.62 110 GLU A O 1
ATOM 913 N N . LEU A 1 111 ? 15.739 9.678 -10.713 1.00 89.12 111 LEU A N 1
ATOM 914 C CA . LEU A 1 111 ? 16.440 10.606 -11.596 1.00 89.12 111 LEU A CA 1
ATOM 915 C C . LEU A 1 111 ? 16.647 11.946 -10.877 1.00 89.12 111 LEU A C 1
ATOM 917 O O . LEU A 1 111 ? 15.824 12.361 -10.069 1.00 89.12 111 LEU A O 1
ATOM 921 N N . GLN A 1 112 ? 17.757 12.642 -11.133 1.00 82.25 112 GLN A N 1
ATOM 922 C CA . GLN A 1 112 ? 18.081 13.881 -10.411 1.00 82.25 112 GLN A CA 1
ATOM 923 C C . GLN A 1 112 ? 18.665 14.967 -11.321 1.00 82.25 112 GLN A C 1
ATOM 925 O O . GLN A 1 112 ? 19.360 14.685 -12.303 1.00 82.25 112 GLN A O 1
ATOM 930 N N . ASN A 1 113 ? 18.386 16.230 -10.973 1.00 68.38 113 ASN A N 1
ATOM 931 C CA . ASN A 1 113 ? 18.733 17.413 -11.764 1.00 68.38 113 ASN A CA 1
ATOM 932 C C . ASN A 1 113 ? 19.995 18.172 -11.305 1.00 68.38 113 ASN A C 1
ATOM 934 O O . ASN A 1 113 ? 20.352 19.115 -11.999 1.00 68.38 113 ASN A O 1
ATOM 938 N N . LYS A 1 114 ? 20.694 17.828 -10.215 1.00 59.19 114 LYS A N 1
ATOM 939 C CA . LYS A 1 114 ? 22.090 18.236 -9.886 1.00 59.19 114 LYS A CA 1
ATOM 940 C C . LYS A 1 114 ? 22.398 17.954 -8.410 1.00 59.19 114 LYS A C 1
ATOM 942 O O . LYS A 1 114 ? 21.497 17.903 -7.583 1.00 59.19 114 LYS A O 1
ATOM 947 N N . THR A 1 115 ? 23.688 17.806 -8.137 1.00 53.41 115 THR A N 1
ATOM 948 C CA . THR A 1 115 ? 24.345 17.603 -6.845 1.00 53.41 115 THR A CA 1
ATOM 949 C C . THR A 1 115 ? 24.190 18.786 -5.893 1.00 53.41 115 THR A C 1
ATOM 951 O O . THR A 1 115 ? 24.584 19.902 -6.222 1.00 53.41 115 THR A O 1
ATOM 954 N N . VAL A 1 116 ? 23.692 18.521 -4.685 1.00 40.50 116 VAL A N 1
ATOM 955 C CA . VAL A 1 116 ? 23.815 19.408 -3.520 1.00 40.50 116 VAL A CA 1
ATOM 956 C C . VAL A 1 116 ? 24.286 18.538 -2.353 1.00 40.50 116 VAL A C 1
ATOM 958 O O . VAL A 1 116 ? 23.499 17.766 -1.817 1.00 40.50 116 VAL A O 1
ATOM 961 N N . GLY A 1 117 ? 25.571 18.619 -1.987 1.00 57.78 117 GLY A N 1
ATOM 962 C CA . GLY A 1 117 ? 26.149 17.790 -0.915 1.00 57.78 117 GLY A CA 1
ATOM 963 C C . GLY A 1 117 ? 26.223 16.290 -1.246 1.00 57.78 117 GLY A C 1
ATOM 964 O O . GLY A 1 117 ? 25.807 15.887 -2.330 1.00 57.78 117 GLY A O 1
ATOM 965 N N . THR A 1 118 ? 26.839 15.504 -0.346 1.00 44.78 118 THR A N 1
ATOM 966 C CA . THR A 1 118 ? 27.214 14.070 -0.469 1.00 44.78 118 THR A CA 1
ATOM 967 C C . THR A 1 118 ? 26.429 13.313 -1.548 1.00 44.78 118 THR A C 1
ATOM 969 O O . THR A 1 118 ? 25.292 12.892 -1.363 1.00 44.78 118 THR A O 1
ATOM 972 N N . VAL A 1 119 ? 27.058 13.206 -2.719 1.00 49.19 119 VAL A N 1
ATOM 973 C CA . VAL A 1 119 ? 26.418 12.957 -4.015 1.00 49.19 119 VAL A CA 1
ATOM 974 C C . VAL A 1 119 ? 25.701 11.608 -4.072 1.00 49.19 119 VAL A C 1
ATOM 976 O O . VAL A 1 119 ? 26.343 10.560 -4.029 1.00 49.19 119 VAL A O 1
ATOM 979 N N . GLN A 1 120 ? 24.383 11.632 -4.275 1.00 55.34 120 GLN A N 1
ATOM 980 C CA . GLN A 1 120 ? 23.616 10.462 -4.697 1.00 55.34 120 GLN A CA 1
ATOM 981 C C . GLN A 1 120 ? 23.336 10.593 -6.201 1.00 55.34 120 GLN A C 1
ATOM 983 O O . GLN A 1 120 ? 22.618 11.485 -6.634 1.00 55.34 120 GLN A O 1
ATOM 988 N N . TYR A 1 121 ? 23.966 9.753 -7.021 1.00 67.81 121 TYR A N 1
ATOM 989 C CA . TYR A 1 121 ? 23.726 9.720 -8.467 1.00 67.81 121 TYR A CA 1
ATOM 990 C C . TYR A 1 121 ? 22.317 9.194 -8.776 1.00 67.81 121 TYR A C 1
ATOM 992 O O . TYR A 1 121 ? 21.757 8.463 -7.949 1.00 67.81 121 TYR A O 1
ATOM 1000 N N . PRO A 1 122 ? 21.747 9.506 -9.963 1.00 78.81 122 PRO A N 1
ATOM 1001 C CA . PRO A 1 122 ? 20.567 8.801 -10.427 1.00 78.81 122 PRO A CA 1
ATOM 1002 C C . PRO A 1 122 ? 20.776 7.287 -10.329 1.00 78.81 122 PRO A C 1
ATOM 1004 O O . PRO A 1 122 ? 21.849 6.775 -10.661 1.00 78.81 122 PRO A O 1
ATOM 1007 N N . LEU A 1 123 ? 19.765 6.582 -9.832 1.00 84.81 123 LEU A N 1
ATOM 1008 C CA . LEU A 1 123 ? 19.855 5.161 -9.523 1.00 84.81 123 LEU A CA 1
ATOM 1009 C C . LEU A 1 123 ? 18.659 4.427 -10.110 1.00 84.81 123 LEU A C 1
ATOM 1011 O O . LEU A 1 123 ? 17.507 4.779 -9.848 1.00 84.81 123 LEU A O 1
ATOM 1015 N N . VAL A 1 124 ? 18.937 3.352 -10.841 1.00 84.06 124 VAL A N 1
ATOM 1016 C CA . VAL A 1 124 ? 17.925 2.377 -11.248 1.00 84.06 124 VAL A CA 1
ATOM 1017 C C . VAL A 1 124 ? 18.101 1.107 -10.430 1.00 84.06 124 VAL A C 1
ATOM 1019 O O . VAL A 1 124 ? 19.200 0.579 -10.297 1.00 84.06 124 VAL A O 1
ATOM 1022 N N . SER A 1 125 ? 17.003 0.622 -9.859 1.00 86.25 125 SER A N 1
ATOM 1023 C CA . SER A 1 125 ? 16.966 -0.606 -9.060 1.00 86.25 125 SER A CA 1
ATOM 1024 C C . SER A 1 125 ? 15.694 -1.401 -9.333 1.00 86.25 125 SER A C 1
ATOM 1026 O O . SER A 1 125 ? 14.747 -0.878 -9.924 1.00 86.25 125 SER A O 1
ATOM 1028 N N . LEU A 1 126 ? 15.658 -2.665 -8.903 1.00 82.50 126 LEU A N 1
ATOM 1029 C CA . LEU A 1 126 ? 14.447 -3.476 -8.984 1.00 82.50 126 LEU A CA 1
ATOM 1030 C C . LEU A 1 126 ? 13.368 -2.971 -8.016 1.00 82.50 126 LEU A C 1
ATOM 1032 O O . LEU A 1 126 ? 13.646 -2.576 -6.882 1.00 82.50 126 LEU A O 1
ATOM 1036 N N . PHE A 1 127 ? 12.122 -3.018 -8.469 1.00 78.25 127 PHE A N 1
ATOM 1037 C CA . PHE A 1 127 ? 10.956 -2.540 -7.746 1.00 78.25 127 PHE A CA 1
ATOM 1038 C C . PHE A 1 127 ? 9.925 -3.659 -7.567 1.00 78.25 127 PHE A C 1
ATOM 1040 O O . PHE A 1 127 ? 9.532 -4.262 -8.564 1.00 78.25 127 PHE A O 1
ATOM 1047 N N . PRO A 1 128 ? 9.415 -3.899 -6.346 1.00 72.88 128 PRO A N 1
ATOM 1048 C CA . PRO A 1 128 ? 9.911 -3.406 -5.055 1.00 72.88 128 PRO A CA 1
ATOM 1049 C C . PRO A 1 128 ? 11.252 -4.059 -4.646 1.00 72.88 128 PRO A C 1
ATOM 1051 O O . PRO A 1 128 ? 11.597 -5.143 -5.118 1.00 72.88 128 PRO A O 1
ATOM 1054 N N . ASN A 1 129 ? 12.012 -3.404 -3.759 1.00 67.25 129 ASN A N 1
ATOM 1055 C CA . ASN A 1 129 ? 13.275 -3.944 -3.238 1.00 67.25 129 ASN A CA 1
ATOM 1056 C C . ASN A 1 129 ? 13.014 -5.211 -2.394 1.00 67.25 129 ASN A C 1
ATOM 1058 O O . ASN A 1 129 ? 12.077 -5.245 -1.602 1.00 67.25 129 ASN A O 1
ATOM 1062 N N . LYS A 1 130 ? 13.845 -6.251 -2.543 1.00 65.06 130 LYS A N 1
ATOM 1063 C CA . LYS A 1 130 ? 13.643 -7.556 -1.886 1.00 65.06 130 LYS A CA 1
ATOM 1064 C C . LYS A 1 130 ? 13.941 -7.555 -0.383 1.00 65.06 130 LYS A C 1
ATOM 1066 O O . LYS A 1 130 ? 13.525 -8.489 0.300 1.00 65.06 130 LYS A O 1
ATOM 1071 N N . THR A 1 131 ? 14.662 -6.566 0.146 1.00 71.06 131 THR A N 1
ATOM 1072 C CA . THR A 1 131 ? 15.074 -6.570 1.557 1.00 71.06 131 THR A CA 1
ATOM 1073 C C . THR A 1 131 ? 13.868 -6.391 2.479 1.00 71.06 131 THR A C 1
ATOM 1075 O O . THR A 1 131 ? 13.338 -5.286 2.615 1.00 71.06 131 THR A O 1
ATOM 1078 N N . ARG A 1 132 ? 13.431 -7.480 3.126 1.00 77.81 132 ARG A N 1
ATOM 1079 C CA . ARG A 1 132 ? 12.297 -7.443 4.054 1.00 77.81 132 ARG A CA 1
ATOM 1080 C C . ARG A 1 132 ? 12.729 -6.945 5.436 1.00 77.81 132 ARG A C 1
ATOM 1082 O O . ARG A 1 132 ? 13.679 -7.462 6.017 1.00 77.81 132 ARG A O 1
ATOM 1089 N N . ARG A 1 133 ? 12.016 -5.962 5.985 1.00 84.25 133 ARG A N 1
ATOM 1090 C CA . ARG A 1 133 ? 12.158 -5.502 7.378 1.00 84.25 133 ARG A CA 1
ATOM 1091 C C . ARG A 1 133 ? 11.192 -6.272 8.271 1.00 84.25 133 ARG A C 1
ATOM 1093 O O . ARG A 1 133 ? 10.055 -6.488 7.881 1.00 84.25 133 ARG A O 1
ATOM 1100 N N . ASN A 1 134 ? 11.575 -6.633 9.488 1.00 86.88 134 ASN A N 1
ATOM 1101 C CA . ASN A 1 134 ? 10.640 -7.306 10.395 1.00 86.88 134 ASN A CA 1
ATOM 1102 C C . ASN A 1 134 ? 9.656 -6.303 11.020 1.00 86.88 134 ASN A C 1
ATOM 1104 O O . ASN A 1 134 ? 10.074 -5.292 11.586 1.00 86.88 134 ASN A O 1
ATOM 1108 N N . TYR A 1 135 ? 8.355 -6.597 10.957 1.00 88.75 135 TYR A N 1
ATOM 1109 C CA . TYR A 1 135 ? 7.302 -5.853 11.648 1.00 88.75 135 TYR A CA 1
ATOM 1110 C C . TYR A 1 135 ? 6.602 -6.768 12.650 1.00 88.75 135 TYR A C 1
ATOM 1112 O O . TYR A 1 135 ? 5.887 -7.696 12.275 1.00 88.75 135 TYR A O 1
ATOM 11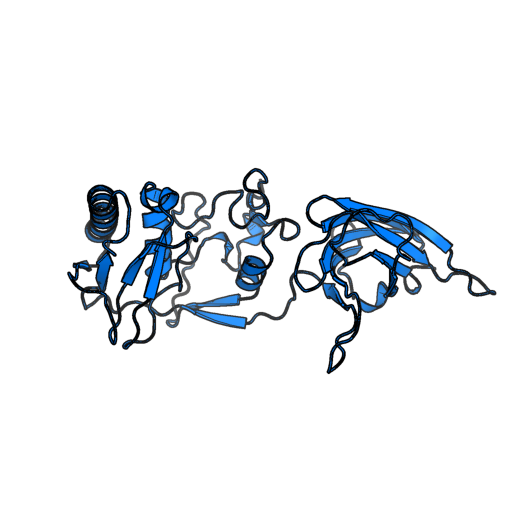20 N N . ARG A 1 136 ? 6.782 -6.484 13.941 1.00 89.00 136 ARG A N 1
ATOM 1121 C CA . ARG A 1 136 ? 6.176 -7.264 15.024 1.00 89.00 136 ARG A CA 1
ATOM 1122 C C . ARG A 1 136 ? 4.833 -6.665 15.443 1.00 89.00 136 ARG A C 1
ATOM 1124 O O . ARG A 1 136 ? 4.791 -5.540 15.949 1.00 89.00 136 ARG A O 1
ATOM 1131 N N . ILE A 1 137 ? 3.755 -7.425 15.256 1.00 90.88 137 ILE A N 1
ATOM 1132 C CA . ILE A 1 137 ? 2.397 -7.060 15.676 1.00 90.88 137 ILE A CA 1
ATOM 1133 C C . ILE A 1 137 ? 2.242 -7.415 17.161 1.00 90.88 137 ILE A C 1
ATOM 1135 O O . ILE A 1 137 ? 2.319 -8.587 17.540 1.00 90.88 137 ILE A O 1
ATOM 1139 N N . LYS A 1 138 ? 2.041 -6.396 18.009 1.00 90.88 138 LYS A N 1
ATOM 1140 C CA . LYS A 1 138 ? 1.801 -6.571 19.451 1.00 90.88 138 LYS A CA 1
ATOM 1141 C C . LYS A 1 138 ? 0.305 -6.748 19.705 1.00 90.88 138 LYS A C 1
ATOM 1143 O O . LYS A 1 138 ? -0.504 -6.003 19.155 1.00 90.88 138 LYS A O 1
ATOM 1148 N N . LYS A 1 139 ? -0.051 -7.723 20.540 1.00 89.94 139 LYS A N 1
ATOM 1149 C CA . LYS A 1 139 ? -1.429 -7.941 20.993 1.00 89.94 139 LYS A CA 1
ATOM 1150 C C . LYS A 1 139 ? -1.822 -6.898 22.035 1.00 89.94 139 LYS A C 1
ATOM 1152 O O . LYS A 1 139 ? -0.973 -6.415 22.783 1.00 89.94 139 LYS A O 1
ATOM 1157 N N . TRP A 1 140 ? -3.104 -6.566 22.068 1.00 91.69 140 TRP A N 1
ATOM 1158 C CA . TRP A 1 140 ? -3.682 -5.853 23.199 1.00 91.69 140 TRP A CA 1
ATOM 1159 C C . TRP A 1 140 ? -3.787 -6.792 24.395 1.00 91.69 140 TRP A C 1
ATOM 1161 O O . TRP A 1 140 ? -3.994 -7.993 24.219 1.00 91.69 140 TRP A O 1
ATOM 1171 N N . ASP A 1 141 ? -3.628 -6.241 25.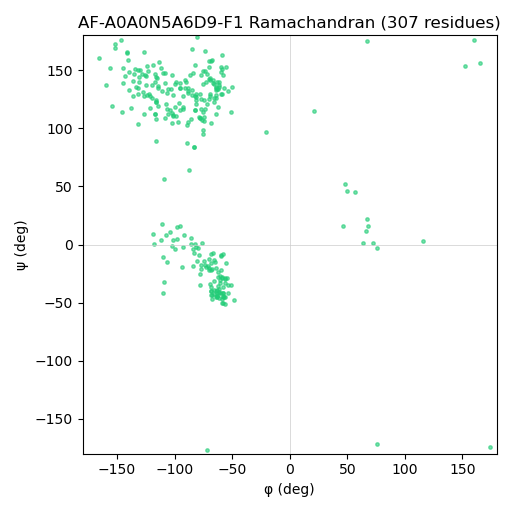592 1.00 88.69 141 ASP A N 1
ATOM 1172 C CA . ASP A 1 141 ? -3.980 -6.947 26.815 1.00 88.69 141 ASP A CA 1
ATOM 1173 C C . ASP A 1 141 ? -5.505 -6.942 26.944 1.00 88.69 141 ASP A C 1
ATOM 1175 O O . ASP A 1 141 ? -6.093 -5.931 27.313 1.00 88.69 141 ASP A O 1
ATOM 1179 N N . ILE A 1 142 ? -6.129 -8.051 26.547 1.00 84.81 142 ILE A N 1
ATOM 1180 C CA . ILE A 1 142 ? -7.589 -8.207 26.508 1.00 84.81 142 ILE A CA 1
ATOM 1181 C C . ILE A 1 142 ? -8.200 -8.491 27.884 1.00 84.81 142 ILE A C 1
ATOM 1183 O O . ILE A 1 142 ? -9.418 -8.455 28.010 1.00 84.81 142 ILE A O 1
ATOM 1187 N N . ASN A 1 143 ? -7.380 -8.756 28.908 1.00 85.31 143 ASN A N 1
ATOM 1188 C CA . ASN A 1 143 ? -7.868 -8.870 30.285 1.00 85.31 143 ASN A CA 1
ATOM 1189 C C . ASN A 1 143 ? -8.243 -7.495 30.858 1.00 85.31 143 ASN A C 1
ATOM 1191 O O . ASN A 1 143 ? -8.983 -7.408 31.834 1.00 85.31 143 ASN A O 1
ATOM 1195 N N . ASN A 1 144 ? -7.730 -6.427 30.244 1.0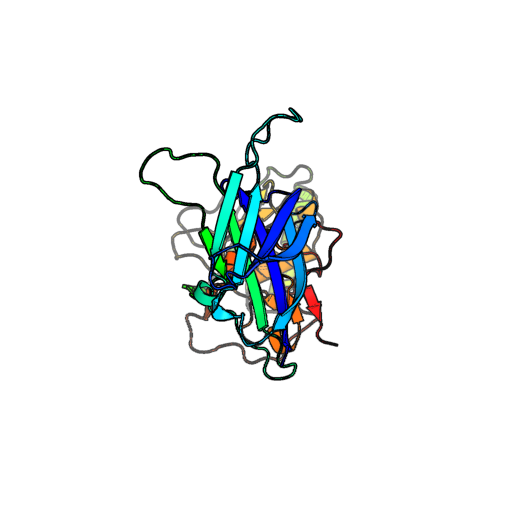0 86.62 144 ASN A N 1
ATOM 1196 C CA . ASN A 1 144 ? -8.042 -5.046 30.561 1.00 86.62 144 ASN A CA 1
ATOM 1197 C C . ASN A 1 144 ? -8.859 -4.412 29.431 1.00 86.62 144 ASN A C 1
ATOM 1199 O O . ASN A 1 144 ? -8.656 -4.693 28.249 1.00 86.62 144 ASN A O 1
ATOM 1203 N N . ASN A 1 145 ? -9.755 -3.491 29.784 1.00 93.81 145 ASN A N 1
ATOM 1204 C CA . ASN A 1 145 ? -10.531 -2.762 28.785 1.00 93.81 145 ASN A CA 1
ATOM 1205 C C . ASN A 1 145 ? -9.612 -1.905 27.904 1.00 93.81 145 ASN A C 1
ATOM 1207 O O . ASN A 1 145 ? -8.770 -1.140 28.391 1.00 93.81 145 ASN A O 1
ATOM 1211 N N . ILE A 1 146 ? -9.826 -1.949 26.590 1.00 95.88 146 ILE A N 1
ATOM 1212 C CA . ILE A 1 146 ? -9.109 -1.091 25.651 1.00 95.88 146 ILE A CA 1
ATOM 1213 C C . ILE A 1 146 ? -9.699 0.317 25.735 1.00 95.88 146 ILE A C 1
ATOM 1215 O O . ILE A 1 146 ? -10.795 0.600 25.247 1.00 95.88 146 ILE A O 1
ATOM 1219 N N . SER A 1 147 ? -8.947 1.234 26.343 1.00 96.69 147 SER A N 1
ATOM 1220 C CA . SER A 1 147 ? -9.337 2.642 26.407 1.00 96.69 147 SER A CA 1
ATOM 1221 C C . SER A 1 147 ? -9.378 3.267 25.007 1.00 96.69 147 SER A C 1
ATOM 1223 O O . SER A 1 147 ? -8.408 3.153 24.248 1.00 96.69 147 SER A O 1
ATOM 1225 N N . PHE A 1 148 ? -10.444 4.003 24.682 1.00 98.12 148 PHE A N 1
ATOM 1226 C CA . PHE A 1 148 ? -10.504 4.812 23.463 1.00 98.12 148 PHE A CA 1
ATOM 1227 C C . PHE A 1 148 ? -11.054 6.222 23.693 1.00 98.12 148 PHE A C 1
ATOM 1229 O O . PHE A 1 148 ? -11.871 6.456 24.572 1.00 98.12 148 PHE A O 1
ATOM 1236 N N . PHE A 1 149 ? -10.613 7.174 22.877 1.00 98.50 149 PHE A N 1
ATOM 1237 C CA . PHE A 1 149 ? -11.054 8.569 22.896 1.00 98.50 149 PHE A CA 1
ATOM 1238 C C . PHE A 1 149 ? -11.424 9.024 21.485 1.00 98.50 149 PHE A C 1
ATOM 1240 O O . PHE A 1 149 ? -10.752 8.662 20.516 1.00 98.50 149 PHE A O 1
ATOM 1247 N N . ILE A 1 150 ? -12.456 9.862 21.371 1.00 98.56 150 ILE A N 1
ATOM 1248 C CA . ILE A 1 150 ? -12.907 10.448 20.106 1.00 98.56 150 ILE A CA 1
ATOM 1249 C C . ILE A 1 150 ? -12.691 11.959 20.159 1.00 98.56 150 ILE A C 1
ATOM 1251 O O . ILE A 1 150 ? -13.256 12.652 21.001 1.00 98.56 150 ILE A O 1
ATOM 1255 N N . SER A 1 151 ? -11.875 12.482 19.242 1.00 97.12 151 SER A N 1
ATOM 1256 C CA . SER A 1 151 ? -11.632 13.921 19.134 1.00 97.12 151 SER A CA 1
ATOM 1257 C C . SER A 1 151 ? -12.917 14.690 18.821 1.00 97.12 151 SER A C 1
ATOM 1259 O O . SER A 1 151 ? -13.667 14.308 17.930 1.00 97.12 151 SER A O 1
ATOM 1261 N N . LYS A 1 152 ? -13.124 15.828 19.492 1.00 97.19 152 LYS A N 1
ATOM 1262 C CA . LYS A 1 152 ? -14.267 16.730 19.266 1.00 97.19 152 LYS A CA 1
ATOM 1263 C C . LYS A 1 152 ? -14.143 17.599 18.003 1.00 97.19 152 LYS A C 1
ATOM 1265 O O . LYS A 1 152 ? -15.028 18.390 17.720 1.00 97.19 152 LYS A O 1
ATOM 1270 N N . ASN A 1 153 ? -13.063 17.454 17.229 1.00 96.31 153 ASN A N 1
ATOM 1271 C CA . ASN A 1 153 ? -12.737 18.360 16.118 1.00 96.31 153 ASN A CA 1
ATOM 1272 C C . ASN A 1 153 ? -13.424 17.993 14.783 1.00 96.31 153 ASN A C 1
ATOM 1274 O O . ASN A 1 153 ? -13.168 18.644 13.766 1.00 96.31 153 ASN A O 1
ATOM 1278 N N . PHE A 1 154 ? -14.238 16.934 14.752 1.00 97.06 154 PHE A N 1
ATOM 1279 C CA . PHE A 1 154 ? -15.029 16.553 13.576 1.00 97.06 154 PHE A CA 1
ATOM 1280 C C . PHE A 1 154 ? -16.191 17.521 13.365 1.00 97.06 154 PHE A C 1
ATOM 1282 O O . PHE A 1 154 ? -16.853 17.895 14.329 1.00 97.06 154 PHE A O 1
ATOM 1289 N N . THR A 1 155 ? -16.472 17.878 12.111 1.00 95.50 155 THR A N 1
ATOM 1290 C CA . THR A 1 155 ? -17.572 18.798 11.778 1.00 95.50 155 THR A CA 1
ATOM 1291 C C . THR A 1 155 ? -18.926 18.254 12.248 1.00 95.50 155 THR A C 1
ATOM 1293 O O . THR A 1 155 ? -19.706 18.992 12.834 1.00 95.50 155 THR A O 1
ATOM 1296 N N . ASN A 1 156 ? -19.172 16.950 12.077 1.00 94.12 156 ASN A N 1
ATOM 1297 C CA . ASN A 1 156 ? -20.391 16.267 12.536 1.00 94.12 156 ASN A CA 1
ATOM 1298 C C . ASN A 1 156 ? -20.098 15.340 13.725 1.00 94.12 156 ASN A C 1
ATOM 1300 O O . ASN A 1 156 ? -20.346 14.131 13.655 1.00 94.12 156 ASN A O 1
ATOM 1304 N N . TYR A 1 157 ? -19.522 15.893 14.797 1.00 97.19 157 TYR A N 1
ATOM 1305 C CA . TYR A 1 157 ? -19.018 15.122 15.939 1.00 97.19 157 TYR A CA 1
ATOM 1306 C C . TYR A 1 157 ? -20.012 14.088 16.481 1.00 97.19 157 TYR A C 1
ATOM 1308 O O . TYR A 1 157 ? -19.621 12.935 16.639 1.00 97.19 157 TYR A O 1
ATOM 1316 N N . ASP A 1 158 ? -21.281 14.438 16.706 1.00 97.88 158 ASP A N 1
ATOM 1317 C CA . ASP A 1 158 ? -22.246 13.505 17.305 1.00 97.88 158 ASP A CA 1
ATOM 1318 C C . ASP A 1 158 ? -22.501 12.276 16.429 1.00 97.88 158 ASP A C 1
ATOM 1320 O O . ASP A 1 158 ? -22.501 11.146 16.922 1.00 97.88 158 ASP A O 1
ATOM 1324 N N . GLN A 1 159 ? -22.619 12.463 15.112 1.00 97.62 159 GLN A N 1
ATOM 1325 C CA . GLN A 1 159 ? -22.779 11.342 14.186 1.00 97.62 159 GLN A CA 1
ATOM 1326 C C . GLN A 1 159 ? -21.510 10.488 14.105 1.00 97.62 159 GLN A C 1
ATOM 1328 O O . GLN A 1 159 ? -21.586 9.261 14.046 1.00 97.62 159 GLN A O 1
ATOM 1333 N N . VAL A 1 160 ? -20.330 11.117 14.094 1.00 97.94 160 VAL A N 1
ATOM 1334 C CA . VAL A 1 160 ? -19.046 10.399 14.106 1.00 97.94 160 VAL A CA 1
ATOM 1335 C C . VAL A 1 160 ? -18.901 9.596 15.397 1.00 97.94 160 VAL A C 1
ATOM 1337 O O . VAL A 1 160 ? -18.548 8.417 15.352 1.00 97.94 160 VAL A O 1
ATOM 1340 N N . LYS A 1 161 ? -19.246 10.199 16.539 1.00 98.25 161 LYS A N 1
ATOM 1341 C CA . LYS A 1 161 ? -19.244 9.556 17.852 1.00 98.25 161 LYS A CA 1
ATOM 1342 C C . LYS A 1 161 ? -20.162 8.340 17.869 1.00 98.25 161 LYS A C 1
ATOM 1344 O O . LYS A 1 161 ? -19.714 7.260 18.244 1.00 98.25 161 LYS A O 1
ATOM 1349 N N . GLN A 1 162 ? -21.406 8.488 17.415 1.00 98.31 162 GLN A N 1
ATOM 1350 C CA . GLN A 1 162 ? -22.360 7.382 17.327 1.00 98.31 162 GLN A CA 1
ATOM 1351 C C . GLN A 1 162 ? -21.840 6.241 16.443 1.00 98.31 162 GLN A C 1
ATOM 1353 O O . GLN A 1 162 ? -21.891 5.085 16.854 1.00 98.31 162 GLN A O 1
ATOM 1358 N N . ARG A 1 163 ? -21.278 6.540 15.263 1.00 98.31 163 ARG A N 1
ATOM 1359 C CA . ARG A 1 163 ? -20.710 5.510 14.372 1.00 98.31 163 ARG A CA 1
ATOM 1360 C C . ARG A 1 163 ? -19.555 4.755 15.024 1.00 98.31 163 ARG A C 1
ATOM 1362 O O . ARG A 1 163 ? -19.530 3.531 14.953 1.00 98.31 163 ARG A O 1
ATOM 1369 N N . ILE A 1 164 ? -18.620 5.462 15.662 1.00 98.56 164 ILE A N 1
ATOM 1370 C CA . ILE A 1 164 ? -17.482 4.829 16.345 1.00 98.56 164 ILE A CA 1
ATOM 1371 C C . ILE A 1 164 ? -17.975 3.943 17.496 1.00 98.56 164 ILE A C 1
ATOM 1373 O O . ILE A 1 164 ? -17.546 2.797 17.578 1.00 98.56 164 ILE A O 1
ATOM 1377 N N . ILE A 1 165 ? -18.911 4.427 18.321 1.00 98.38 165 ILE A N 1
ATOM 1378 C CA . ILE A 1 165 ? -19.501 3.646 19.422 1.00 98.38 165 ILE A CA 1
ATOM 1379 C C . ILE A 1 165 ? -20.228 2.400 18.899 1.00 98.38 165 ILE A C 1
ATOM 1381 O O . ILE A 1 165 ? -20.110 1.325 19.479 1.00 98.38 165 ILE A O 1
ATOM 1385 N N . ASN A 1 166 ? -20.969 2.510 17.797 1.00 98.38 166 ASN A N 1
ATOM 1386 C CA . ASN A 1 166 ? -21.649 1.354 17.214 1.00 98.38 166 ASN A CA 1
ATOM 1387 C C . ASN A 1 166 ? -20.648 0.301 16.725 1.00 98.38 166 ASN A C 1
ATOM 1389 O O . ASN A 1 166 ? -20.860 -0.887 16.946 1.00 98.38 166 ASN A O 1
ATOM 1393 N N . VAL A 1 167 ? -19.540 0.728 16.112 1.00 98.31 167 VAL A N 1
ATOM 1394 C CA . VAL A 1 167 ? -18.470 -0.181 15.679 1.00 98.31 167 VAL A CA 1
ATOM 1395 C C . VAL A 1 167 ? -17.780 -0.853 16.869 1.00 98.31 167 VAL A C 1
ATOM 1397 O O . VAL A 1 167 ? -17.513 -2.049 16.798 1.00 98.31 167 VAL A O 1
ATOM 1400 N N . THR A 1 168 ? -17.489 -0.130 17.958 1.00 98.31 168 THR A N 1
ATOM 1401 C CA . THR A 1 168 ? -16.884 -0.752 19.151 1.00 98.31 168 THR A CA 1
ATOM 1402 C C . THR A 1 168 ? -17.831 -1.776 19.766 1.00 98.31 168 THR A C 1
ATOM 1404 O O . THR A 1 168 ? -17.409 -2.901 20.007 1.00 98.31 168 THR A O 1
ATOM 1407 N N . LYS A 1 169 ? -19.121 -1.440 19.905 1.00 98.25 169 LYS A N 1
ATOM 1408 C CA . LYS A 1 169 ? -20.148 -2.357 20.426 1.00 98.25 169 LYS A CA 1
ATOM 1409 C C . LYS A 1 169 ? -20.333 -3.603 19.570 1.00 98.25 169 LYS A C 1
ATOM 1411 O O . LYS A 1 169 ? -20.543 -4.688 20.092 1.00 98.25 169 LYS A O 1
ATOM 1416 N N . GLU A 1 170 ? -20.261 -3.473 18.250 1.00 97.81 170 GLU A N 1
ATOM 1417 C CA . GLU A 1 170 ? -20.328 -4.630 17.356 1.00 97.81 170 GLU A CA 1
ATOM 1418 C C . GLU A 1 170 ? -19.177 -5.610 17.609 1.00 97.81 170 GLU A C 1
ATOM 1420 O O . GLU A 1 170 ? -19.399 -6.817 17.622 1.00 97.81 170 GLU A O 1
ATOM 1425 N N . ILE A 1 171 ? -17.963 -5.105 17.848 1.00 97.50 171 ILE A N 1
ATOM 1426 C CA . ILE A 1 171 ? -16.813 -5.945 18.198 1.00 97.50 171 ILE A CA 1
ATOM 1427 C C . ILE A 1 171 ? -17.007 -6.569 19.586 1.00 97.50 171 ILE A C 1
ATOM 1429 O O . ILE A 1 171 ? -16.776 -7.767 19.731 1.00 97.50 171 ILE A O 1
ATOM 1433 N N . GLU A 1 172 ? -17.473 -5.803 20.576 1.00 97.38 172 GLU A N 1
ATOM 1434 C CA . GLU A 1 172 ? -17.780 -6.309 21.928 1.00 97.38 172 GLU A CA 1
ATOM 1435 C C . GLU A 1 172 ? -18.818 -7.435 21.895 1.00 97.38 172 GLU A C 1
ATOM 1437 O O . GLU A 1 172 ? -18.653 -8.453 22.554 1.00 97.38 172 GLU A O 1
ATOM 1442 N N . ASN A 1 173 ? -19.857 -7.298 21.071 1.00 98.00 173 ASN A N 1
ATOM 1443 C CA . ASN A 1 173 ? -20.931 -8.286 20.971 1.00 98.00 173 ASN A CA 1
ATOM 1444 C C . ASN A 1 173 ? -20.508 -9.596 20.286 1.00 98.00 173 ASN A C 1
ATOM 1446 O O . ASN A 1 173 ? -21.210 -10.595 20.408 1.00 98.00 173 ASN A O 1
ATOM 1450 N N . ASN A 1 174 ? -19.406 -9.595 19.530 1.00 97.19 174 ASN A N 1
ATOM 1451 C CA . ASN A 1 174 ? -18.968 -10.742 18.726 1.00 97.19 174 ASN A CA 1
ATOM 1452 C C . ASN A 1 174 ? -17.597 -11.292 19.149 1.00 97.19 174 ASN A C 1
ATOM 1454 O O . ASN A 1 174 ? -17.084 -12.218 18.519 1.00 97.19 174 ASN A O 1
ATOM 1458 N N . THR A 1 175 ? -16.964 -10.714 20.173 1.00 95.62 175 THR A N 1
ATOM 1459 C CA . THR A 1 175 ? -15.617 -11.089 20.623 1.00 95.62 175 THR A CA 1
ATOM 1460 C C . THR A 1 175 ? -15.481 -10.928 22.139 1.00 95.62 175 THR A C 1
ATOM 1462 O O . THR A 1 175 ? -16.378 -10.434 22.805 1.00 95.62 175 THR A O 1
ATOM 1465 N N . CYS A 1 176 ? -14.337 -11.317 22.701 1.00 94.62 176 CYS A N 1
ATOM 1466 C CA . CYS A 1 176 ? -14.006 -11.061 24.106 1.00 94.62 176 CYS A CA 1
ATOM 1467 C C . CYS A 1 176 ? -13.356 -9.685 24.353 1.00 94.62 176 CYS A C 1
ATOM 1469 O O . CYS A 1 176 ? -12.896 -9.417 25.459 1.00 94.62 176 CYS A O 1
ATOM 1471 N N . ILE A 1 177 ? -13.254 -8.828 23.333 1.00 96.25 177 ILE A N 1
ATOM 1472 C CA . ILE A 1 177 ? -12.619 -7.512 23.453 1.00 96.25 177 ILE A CA 1
ATOM 1473 C C . ILE A 1 177 ? -13.629 -6.526 24.030 1.00 96.25 177 ILE A C 1
ATOM 1475 O O . ILE A 1 177 ? -14.703 -6.358 23.463 1.00 96.25 177 ILE A O 1
ATOM 1479 N N . ILE A 1 178 ? -13.245 -5.828 25.098 1.00 97.06 178 ILE A N 1
ATOM 1480 C CA . ILE A 1 178 ? -14.064 -4.800 25.751 1.00 97.06 178 ILE A CA 1
ATOM 1481 C C . ILE A 1 178 ? -13.395 -3.434 25.586 1.00 97.06 178 ILE A C 1
ATOM 1483 O O . ILE A 1 178 ? -12.180 -3.301 25.764 1.00 97.06 178 ILE A O 1
ATOM 1487 N N . PHE A 1 179 ? -14.175 -2.404 25.262 1.00 97.69 179 PHE A N 1
ATOM 1488 C CA . PHE A 1 179 ? -13.707 -1.032 25.123 1.00 97.69 179 PHE A CA 1
ATOM 1489 C C . PHE A 1 179 ? -14.196 -0.145 26.266 1.00 97.69 179 PHE A C 1
ATOM 1491 O O . PHE A 1 179 ? -15.298 -0.280 26.788 1.00 97.69 179 PHE A O 1
ATOM 1498 N N . GLN A 1 180 ? -13.378 0.843 26.626 1.00 97.31 180 GLN A N 1
ATOM 1499 C CA . GLN A 1 180 ? -13.757 1.869 27.592 1.00 97.31 180 GLN A CA 1
ATOM 1500 C C . GLN A 1 180 ? -13.548 3.253 26.993 1.00 97.31 180 GLN A C 1
ATOM 1502 O O . GLN A 1 180 ? -12.415 3.688 26.767 1.00 97.31 180 GLN A O 1
ATOM 1507 N N . GLN A 1 181 ? -14.639 3.978 26.755 1.00 97.88 181 GLN A N 1
ATOM 1508 C CA . GLN A 1 181 ? -14.536 5.351 26.281 1.00 97.88 181 GLN A CA 1
ATOM 1509 C C . GLN A 1 181 ? -13.909 6.243 27.365 1.00 97.88 181 GLN A C 1
ATOM 1511 O O . GLN A 1 181 ? -14.168 6.082 28.555 1.00 97.88 181 GLN A O 1
ATOM 1516 N N . GLN A 1 182 ? -13.065 7.178 26.948 1.00 97.56 182 GLN A N 1
ATOM 1517 C CA . GLN A 1 182 ? -12.469 8.218 27.775 1.00 97.56 182 GLN A CA 1
ATOM 1518 C C . GLN A 1 182 ? -12.963 9.585 27.291 1.00 97.56 182 GLN A C 1
ATOM 1520 O O . GLN A 1 182 ? -13.088 9.809 26.083 1.00 97.56 182 GLN A O 1
ATOM 1525 N N . ASP A 1 183 ? -13.190 10.514 28.219 1.00 95.75 183 ASP A N 1
ATOM 1526 C CA . ASP A 1 183 ? -13.600 11.888 27.887 1.00 95.75 183 ASP A CA 1
ATOM 1527 C C . ASP A 1 183 ? -12.436 12.757 27.409 1.00 95.75 183 ASP A C 1
ATOM 1529 O O . ASP A 1 183 ? -12.627 13.715 26.657 1.00 95.75 183 ASP A O 1
ATOM 1533 N N . ASN A 1 184 ? -11.221 12.395 27.823 1.00 96.62 184 ASN A N 1
ATOM 1534 C CA . ASN A 1 184 ? -9.991 13.100 27.507 1.00 96.62 184 ASN A CA 1
ATOM 1535 C C . ASN A 1 184 ? -9.099 12.272 26.587 1.00 96.62 184 ASN A C 1
ATOM 1537 O O . ASN A 1 184 ? -9.099 11.038 26.615 1.00 96.62 184 ASN A O 1
ATOM 1541 N N . LYS A 1 185 ? -8.297 12.980 25.787 1.00 97.12 185 LYS A N 1
ATOM 1542 C CA . LYS A 1 185 ? -7.285 12.372 24.925 1.00 97.12 185 LYS A CA 1
ATOM 1543 C C . LYS A 1 185 ? -6.373 11.474 25.753 1.00 97.12 185 LYS A C 1
ATOM 1545 O O . LYS A 1 185 ? -5.832 11.889 26.772 1.00 97.12 185 LYS A O 1
ATOM 1550 N N . ILE A 1 186 ? -6.155 10.262 25.261 1.00 96.25 186 ILE A N 1
ATOM 1551 C CA . ILE A 1 186 ? -5.289 9.294 25.921 1.00 96.25 186 ILE A CA 1
ATOM 1552 C C . ILE A 1 186 ? -3.835 9.683 25.647 1.00 96.25 186 ILE A C 1
ATOM 1554 O O . ILE A 1 186 ? -3.434 9.823 24.488 1.00 96.25 186 ILE A O 1
ATOM 1558 N N . SER A 1 187 ? -3.049 9.851 26.707 1.00 94.12 187 SER A N 1
ATOM 1559 C CA . SER A 1 187 ? -1.608 10.114 26.672 1.00 94.12 187 SER A CA 1
ATOM 1560 C C . SER A 1 187 ? -0.919 9.392 27.826 1.00 94.12 187 SER A C 1
ATOM 1562 O O . SER A 1 187 ? -1.507 9.271 28.896 1.00 94.12 187 SER A O 1
ATOM 1564 N N . GLY A 1 188 ? 0.308 8.908 27.613 1.00 89.75 188 GLY A N 1
ATOM 1565 C CA . GLY A 1 188 ? 1.098 8.223 28.649 1.00 89.75 188 GLY A CA 1
ATOM 1566 C C . GLY A 1 188 ? 0.613 6.818 29.028 1.00 89.75 188 GLY A C 1
ATOM 1567 O O . GLY A 1 188 ? 1.214 6.189 29.888 1.00 89.75 188 GLY A O 1
ATOM 1568 N N . LYS A 1 189 ? -0.447 6.315 28.384 1.00 91.31 189 LYS A N 1
ATOM 1569 C CA . LYS A 1 189 ? -0.977 4.957 28.554 1.00 91.31 189 LYS A CA 1
ATOM 1570 C C . LYS A 1 189 ? -1.426 4.372 27.216 1.00 91.31 189 LYS A C 1
ATOM 1572 O O . LYS A 1 189 ? -1.721 5.117 26.274 1.00 91.31 189 LYS A O 1
ATOM 1577 N N . SER A 1 190 ? -1.505 3.048 27.152 1.00 92.94 190 SER A N 1
ATOM 1578 C CA . SER A 1 190 ? -2.033 2.311 26.006 1.00 92.94 190 SER A CA 1
ATOM 1579 C C . SER A 1 190 ? -3.501 2.665 25.757 1.00 92.94 190 SER A C 1
ATOM 1581 O O . SER A 1 190 ? -4.293 2.830 26.684 1.00 92.94 190 SER A O 1
ATOM 1583 N N . GLY A 1 191 ? -3.870 2.806 24.488 1.00 95.81 191 GLY A N 1
ATOM 1584 C CA . GLY A 1 191 ? -5.232 3.137 24.085 1.00 95.81 191 GLY A CA 1
ATOM 1585 C C . GLY A 1 191 ? -5.306 3.699 22.673 1.00 95.81 191 GLY A C 1
ATOM 1586 O O . GLY A 1 191 ? -4.285 3.900 22.006 1.00 95.81 191 GLY A O 1
ATOM 1587 N N . ILE A 1 192 ? -6.527 3.943 22.207 1.00 98.06 192 ILE A N 1
ATOM 1588 C CA . ILE A 1 192 ? -6.815 4.349 20.830 1.00 98.06 192 ILE A CA 1
ATOM 1589 C C . ILE A 1 192 ? -7.429 5.749 20.815 1.00 98.06 192 ILE A C 1
ATOM 1591 O O . ILE A 1 192 ? -8.470 6.004 21.403 1.00 98.06 192 ILE A O 1
ATOM 1595 N N . ASN A 1 193 ? -6.809 6.674 20.095 1.00 98.25 193 ASN A N 1
ATOM 1596 C CA . ASN A 1 193 ? -7.337 8.013 19.867 1.00 98.25 193 ASN A CA 1
ATOM 1597 C C . ASN A 1 193 ? -7.853 8.124 18.424 1.00 98.25 193 ASN A C 1
ATOM 1599 O O . ASN A 1 193 ? -7.052 8.148 17.486 1.00 98.25 193 ASN A O 1
ATOM 1603 N N . PHE A 1 194 ? -9.164 8.264 18.233 1.00 98.50 194 PHE A N 1
ATOM 1604 C CA . PHE A 1 194 ? -9.754 8.636 16.946 1.00 98.50 194 PHE A CA 1
ATOM 1605 C C . PHE A 1 194 ? -9.571 10.140 16.721 1.00 98.50 194 PHE A C 1
ATOM 1607 O O . PHE A 1 194 ? -10.067 10.964 17.495 1.00 98.50 194 PHE A O 1
ATOM 1614 N N . LYS A 1 195 ? -8.822 10.512 15.680 1.00 97.88 195 LYS A N 1
ATOM 1615 C CA . LYS A 1 195 ? -8.414 11.897 15.406 1.00 97.88 195 LYS A CA 1
ATOM 1616 C C . LYS A 1 195 ? -8.838 12.320 14.008 1.00 97.88 195 LYS A C 1
ATOM 1618 O O . LYS A 1 195 ? -8.609 11.583 13.049 1.00 97.88 195 LYS A O 1
ATOM 1623 N N . LYS A 1 196 ? -9.362 13.541 13.887 1.00 97.44 196 LYS A N 1
ATOM 1624 C CA . LYS A 1 196 ? -9.519 14.195 12.588 1.00 97.44 196 LYS A CA 1
ATOM 1625 C C . LYS A 1 196 ? -8.145 14.421 11.957 1.00 97.44 196 LYS A C 1
ATOM 1627 O O . LYS A 1 196 ? -7.213 14.863 12.629 1.00 97.44 196 LYS A O 1
ATOM 1632 N N . SER A 1 197 ? -8.017 14.093 10.680 1.00 96.44 197 SER A N 1
ATOM 1633 C CA . SER A 1 197 ? -6.793 14.236 9.897 1.00 96.44 197 SER A CA 1
ATOM 1634 C C . SER A 1 197 ? -7.131 14.444 8.420 1.00 96.44 197 SER A C 1
ATOM 1636 O O . SER A 1 197 ? -8.263 14.229 7.998 1.00 96.44 197 SER A O 1
ATOM 1638 N N . ASN A 1 198 ? -6.133 14.816 7.622 1.00 94.00 198 ASN A N 1
ATOM 1639 C CA . ASN A 1 198 ? -6.245 14.862 6.160 1.00 94.00 198 ASN A CA 1
ATOM 1640 C C . ASN A 1 198 ? -6.051 13.479 5.521 1.00 94.00 198 ASN A C 1
ATOM 1642 O O . ASN A 1 198 ? -6.153 13.323 4.307 1.00 94.00 198 ASN A O 1
ATOM 1646 N N . GLU A 1 199 ? -5.772 12.468 6.340 1.00 91.12 199 GLU A N 1
ATOM 1647 C CA . GLU A 1 199 ? -5.556 11.097 5.919 1.00 91.12 199 GLU A CA 1
ATOM 1648 C C . GLU A 1 199 ? -6.511 10.150 6.639 1.00 91.12 199 GLU A C 1
ATOM 1650 O O . GLU A 1 199 ? -6.951 10.388 7.763 1.00 91.12 199 GLU A O 1
ATOM 1655 N N . CYS A 1 200 ? -6.783 9.034 5.977 1.00 92.00 200 CYS A N 1
ATOM 1656 C CA . CYS A 1 200 ? -7.646 7.979 6.467 1.00 92.00 200 CYS A CA 1
ATOM 1657 C C . CYS A 1 200 ? -6.817 6.716 6.662 1.00 92.00 200 CYS A C 1
ATOM 1659 O O . CYS A 1 200 ? -6.610 5.946 5.722 1.00 92.00 200 CYS A O 1
ATOM 1661 N N . LYS A 1 201 ? -6.244 6.558 7.857 1.00 92.50 201 LYS A N 1
ATOM 1662 C CA . LYS A 1 201 ? -5.298 5.477 8.133 1.00 92.50 201 LYS A CA 1
ATOM 1663 C C . LYS A 1 201 ? -5.223 5.123 9.607 1.00 92.50 201 LYS A C 1
ATOM 1665 O O . LYS A 1 201 ? -5.386 5.961 10.492 1.00 92.50 201 LYS A O 1
ATOM 1670 N N . ASN A 1 202 ? -4.889 3.869 9.859 1.00 94.88 202 ASN A N 1
ATOM 1671 C CA . ASN A 1 202 ? -4.471 3.406 11.165 1.00 94.88 202 ASN A CA 1
ATOM 1672 C C . ASN A 1 202 ? -2.964 3.666 11.316 1.00 94.88 202 ASN A C 1
ATOM 1674 O O . ASN A 1 202 ? -2.187 3.363 10.411 1.00 94.88 202 ASN A O 1
ATOM 1678 N N . MET A 1 203 ? -2.540 4.240 12.442 1.00 93.06 203 MET A N 1
ATOM 1679 C CA . MET A 1 203 ? -1.133 4.603 12.642 1.00 93.06 203 MET A CA 1
ATOM 1680 C C . MET A 1 203 ? -0.242 3.402 12.979 1.00 93.06 203 MET A C 1
ATOM 1682 O O . MET A 1 203 ? 0.978 3.492 12.822 1.00 93.06 203 MET A O 1
ATOM 1686 N N . ARG A 1 204 ? -0.813 2.292 13.470 1.00 92.38 204 ARG A N 1
ATOM 1687 C CA . ARG A 1 204 ? -0.063 1.075 13.813 1.00 92.38 204 ARG A CA 1
ATOM 1688 C C . ARG A 1 204 ? -0.970 -0.154 13.868 1.00 92.38 204 ARG A C 1
ATOM 1690 O O . ARG A 1 204 ? -2.050 -0.094 14.440 1.00 92.38 204 ARG A O 1
ATOM 1697 N N . ILE A 1 205 ? -0.505 -1.275 13.320 1.00 93.62 205 ILE A N 1
ATOM 1698 C CA . ILE A 1 205 ? -1.210 -2.559 13.399 1.00 93.62 205 ILE A CA 1
ATOM 1699 C C . ILE A 1 205 ? -0.920 -3.204 14.759 1.00 93.62 205 ILE A C 1
ATOM 1701 O O . ILE A 1 205 ? 0.246 -3.412 15.110 1.00 93.62 205 ILE A O 1
ATOM 1705 N N . GLY A 1 206 ? -1.974 -3.529 15.505 1.00 93.38 206 GLY A N 1
ATOM 1706 C CA . GLY A 1 206 ? -1.874 -4.013 16.884 1.00 93.38 206 GLY A CA 1
ATOM 1707 C C . GLY A 1 206 ? -1.562 -2.901 17.884 1.00 93.38 206 GLY A C 1
ATOM 1708 O O . GLY A 1 206 ? -1.567 -1.720 17.544 1.00 93.38 206 GLY A O 1
ATOM 1709 N N . ALA A 1 207 ? -1.284 -3.280 19.128 1.00 92.31 207 ALA A N 1
ATOM 1710 C CA . ALA A 1 207 ? -1.012 -2.343 20.209 1.00 92.31 207 ALA A CA 1
ATOM 1711 C C . ALA A 1 207 ? 0.337 -1.613 20.043 1.00 92.31 207 ALA A C 1
ATOM 1713 O O . ALA A 1 207 ? 1.314 -2.121 19.469 1.00 92.31 207 ALA A O 1
ATOM 1714 N N . ARG A 1 208 ? 0.417 -0.405 20.610 1.00 87.62 208 ARG A N 1
ATOM 1715 C CA . ARG A 1 208 ? 1.689 0.280 20.885 1.00 87.62 208 ARG A CA 1
ATOM 1716 C C . ARG A 1 208 ? 2.327 -0.249 22.178 1.00 87.62 208 ARG A C 1
ATOM 1718 O O . ARG A 1 208 ? 1.822 -1.170 22.817 1.00 87.62 208 ARG A O 1
ATOM 1725 N N . LYS A 1 209 ? 3.509 0.276 22.524 1.00 80.12 209 LYS A N 1
ATOM 1726 C CA . LYS A 1 209 ? 4.132 0.020 23.835 1.00 80.12 209 LYS A CA 1
ATOM 1727 C C . LYS A 1 209 ? 3.185 0.510 24.944 1.00 80.12 209 LYS A C 1
ATOM 1729 O O . LYS A 1 209 ? 2.414 1.429 24.704 1.00 80.12 209 LYS A O 1
ATOM 1734 N N . GLU A 1 210 ? 3.253 -0.086 26.134 1.00 74.88 210 GLU A N 1
ATOM 1735 C CA . GLU A 1 210 ? 2.271 0.134 27.218 1.00 74.88 210 GLU A CA 1
ATOM 1736 C C . GLU A 1 210 ? 2.069 1.602 27.620 1.00 74.88 210 GLU A C 1
ATOM 1738 O O . GLU A 1 210 ? 0.960 1.981 27.981 1.00 74.88 210 GLU A O 1
ATOM 1743 N N . ASN A 1 211 ? 3.088 2.448 27.455 1.00 81.25 211 ASN A N 1
ATOM 1744 C CA . ASN A 1 211 ? 3.037 3.864 27.835 1.00 81.25 211 ASN A CA 1
ATOM 1745 C C . ASN A 1 211 ? 2.733 4.805 26.659 1.00 81.25 211 ASN A C 1
ATOM 1747 O O . ASN A 1 211 ? 2.972 6.009 26.746 1.00 81.25 211 ASN A O 1
ATOM 1751 N N . ASP A 1 212 ? 2.248 4.275 25.534 1.00 88.06 212 ASP A N 1
ATOM 1752 C CA . ASP A 1 212 ? 1.988 5.073 24.342 1.00 88.06 212 ASP A CA 1
ATOM 1753 C C . ASP A 1 212 ? 0.649 4.719 23.693 1.00 88.06 212 ASP A C 1
ATOM 1755 O O . ASP A 1 212 ? 0.353 3.571 23.360 1.00 88.06 212 ASP A O 1
ATOM 1759 N N . SER A 1 213 ? -0.156 5.752 23.470 1.00 92.88 213 SER A N 1
ATOM 1760 C CA . SER A 1 213 ? -1.430 5.635 22.768 1.00 92.88 213 SER A CA 1
ATOM 1761 C C . SER A 1 213 ? -1.206 5.643 21.259 1.00 92.88 213 SER A C 1
ATOM 1763 O O . SER A 1 213 ? -0.252 6.241 20.755 1.00 92.88 213 SER A O 1
ATOM 1765 N N . GLN A 1 214 ? -2.121 5.051 20.499 1.00 95.75 214 GLN A N 1
ATOM 1766 C CA . GLN A 1 214 ? -2.080 5.120 19.041 1.00 95.75 214 GLN A CA 1
ATOM 1767 C C . GLN A 1 214 ? -3.243 5.898 18.451 1.00 95.75 214 GLN A C 1
ATOM 1769 O O . GLN A 1 214 ? -4.281 6.084 19.078 1.00 95.75 214 GLN A O 1
ATOM 1774 N N . GLY A 1 215 ? -3.038 6.409 17.240 1.00 96.81 215 GLY A N 1
ATOM 1775 C CA . GLY A 1 215 ? -4.052 7.150 16.503 1.00 96.81 215 GLY A CA 1
ATOM 1776 C C . GLY A 1 215 ? -4.743 6.282 15.460 1.00 96.81 215 GLY A C 1
ATOM 1777 O O . GLY A 1 215 ? -4.072 5.574 14.711 1.00 96.81 215 GLY A O 1
ATOM 1778 N N . ILE A 1 216 ? -6.058 6.424 15.347 1.00 98.31 216 ILE A N 1
ATOM 1779 C CA . ILE A 1 216 ? -6.777 6.154 14.101 1.00 98.31 216 ILE A CA 1
ATOM 1780 C C . ILE A 1 216 ? -7.108 7.518 13.502 1.00 98.31 216 ILE A C 1
ATOM 1782 O O . ILE A 1 216 ? -7.804 8.325 14.117 1.00 98.31 216 ILE A O 1
ATOM 1786 N N . HIS A 1 217 ? -6.535 7.807 12.339 1.00 97.88 217 HIS A N 1
ATOM 1787 C CA . HIS A 1 217 ? -6.719 9.069 11.634 1.00 97.88 217 HIS A CA 1
ATOM 1788 C C . HIS A 1 217 ? -7.873 8.935 10.646 1.00 97.88 217 HIS A C 1
ATOM 1790 O O . HIS A 1 217 ? -7.897 8.003 9.840 1.00 97.88 217 HIS A O 1
ATOM 1796 N N . LEU A 1 218 ? -8.822 9.863 10.727 1.00 97.88 218 LEU A N 1
ATOM 1797 C CA . LEU A 1 218 ? -10.017 9.895 9.895 1.00 97.88 218 LEU A CA 1
ATOM 1798 C C . LEU A 1 218 ? -10.155 11.270 9.241 1.00 97.88 218 LEU A C 1
ATOM 1800 O O . LEU A 1 218 ? -10.106 12.295 9.921 1.00 97.88 218 LEU A O 1
ATOM 1804 N N . THR A 1 219 ? -10.387 11.283 7.932 1.00 97.00 219 THR A N 1
ATOM 1805 C CA . THR A 1 219 ? -10.963 12.444 7.243 1.00 97.00 219 THR A CA 1
ATOM 1806 C C . THR A 1 219 ? -12.452 12.560 7.569 1.00 97.00 219 THR A C 1
ATOM 1808 O O . THR A 1 219 ? -13.052 11.598 8.052 1.00 97.00 219 THR A O 1
ATOM 1811 N N . GLU A 1 220 ? -13.070 13.705 7.259 1.00 96.25 220 GLU A N 1
ATOM 1812 C CA . GLU A 1 220 ? -14.533 13.854 7.367 1.00 96.25 220 GLU A CA 1
ATOM 1813 C C . GLU A 1 220 ? -15.258 12.782 6.541 1.00 96.25 220 GLU A C 1
ATOM 1815 O O . GLU A 1 220 ? -16.130 12.091 7.057 1.00 96.25 220 G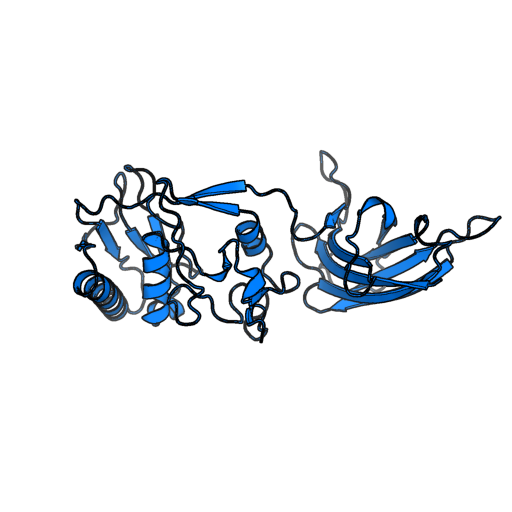LU A O 1
ATOM 1820 N N . GLU A 1 221 ? -14.815 12.550 5.298 1.00 95.38 221 GLU A N 1
ATOM 1821 C CA . GLU A 1 221 ? -15.342 11.491 4.427 1.00 95.38 221 GLU A CA 1
ATOM 1822 C C . GLU A 1 221 ? -15.234 10.111 5.100 1.00 95.38 221 GLU A C 1
ATOM 1824 O O . GLU A 1 221 ? -16.221 9.387 5.227 1.00 95.38 221 GLU A O 1
ATOM 1829 N N . CYS A 1 222 ? -14.055 9.749 5.611 1.00 95.12 222 CYS A N 1
ATOM 1830 C CA . CYS A 1 222 ? -13.853 8.445 6.237 1.00 95.12 222 CYS A CA 1
ATOM 1831 C C . CYS A 1 222 ? -14.643 8.249 7.527 1.00 95.12 222 CYS A C 1
ATOM 1833 O O . CYS A 1 222 ? -15.055 7.125 7.815 1.00 95.12 222 CYS A O 1
ATOM 1835 N N . ALA A 1 223 ? -14.884 9.321 8.281 1.00 97.19 223 ALA A N 1
ATOM 1836 C CA . ALA A 1 223 ? -15.673 9.277 9.504 1.00 97.19 223 ALA A CA 1
ATOM 1837 C C . ALA A 1 223 ? -17.177 9.038 9.245 1.00 97.19 223 ALA A C 1
ATOM 1839 O O . ALA A 1 223 ? -17.915 8.697 10.170 1.00 97.19 223 ALA A O 1
ATOM 1840 N N . THR A 1 224 ? -17.643 9.157 7.995 1.00 96.69 224 THR A N 1
ATOM 1841 C CA . THR A 1 224 ? -19.019 8.788 7.610 1.00 96.69 224 THR A CA 1
ATOM 1842 C C . THR A 1 224 ? -19.191 7.298 7.298 1.00 96.69 224 THR A C 1
ATOM 1844 O O . THR A 1 224 ? -20.309 6.787 7.346 1.00 96.69 224 THR A O 1
ATOM 1847 N N . SER A 1 225 ? -18.098 6.577 7.024 1.00 96.00 225 SER A N 1
ATOM 1848 C CA . SER A 1 225 ? -18.126 5.169 6.615 1.00 96.00 225 SER A CA 1
ATOM 1849 C C . SER A 1 225 ? -17.886 4.228 7.797 1.00 96.00 225 SER A C 1
ATOM 1851 O O . SER A 1 225 ? -16.748 4.010 8.221 1.00 96.00 225 SER A O 1
ATOM 1853 N N . THR A 1 226 ? -18.953 3.580 8.273 1.00 96.50 226 THR A N 1
ATOM 1854 C CA . THR A 1 226 ? -18.881 2.515 9.291 1.00 96.50 226 THR A CA 1
ATOM 1855 C C . THR A 1 226 ? -17.909 1.407 8.880 1.00 96.50 226 THR A C 1
ATOM 1857 O O . THR A 1 226 ? -17.087 0.982 9.687 1.00 96.50 226 THR A O 1
ATOM 1860 N N . ARG A 1 227 ? -17.926 0.994 7.601 1.00 95.50 227 ARG A N 1
ATOM 1861 C CA . ARG A 1 227 ? -16.995 -0.010 7.054 1.00 95.50 227 ARG A CA 1
ATOM 1862 C C . ARG A 1 227 ? -15.538 0.417 7.229 1.00 95.50 227 ARG A C 1
ATOM 1864 O O . ARG A 1 227 ? -14.702 -0.396 7.614 1.00 95.50 227 ARG A O 1
ATOM 1871 N N . THR A 1 228 ? -15.228 1.678 6.935 1.00 95.81 228 THR A N 1
ATOM 1872 C CA . THR A 1 228 ? -13.862 2.203 7.030 1.00 95.81 228 THR A CA 1
ATOM 1873 C C . THR A 1 228 ? -13.401 2.265 8.481 1.00 95.81 228 THR A C 1
ATOM 1875 O O . THR A 1 228 ? -12.313 1.782 8.788 1.00 95.81 228 THR A O 1
ATOM 1878 N N . ILE A 1 229 ? -14.236 2.793 9.380 1.00 97.94 229 ILE A N 1
ATOM 1879 C CA . ILE A 1 229 ? -13.938 2.849 10.819 1.00 97.94 229 ILE A CA 1
ATOM 1880 C C . ILE A 1 229 ? -13.700 1.435 11.363 1.00 97.94 229 ILE A C 1
ATOM 1882 O O . ILE A 1 229 ? -12.684 1.202 12.017 1.00 97.94 229 ILE A O 1
ATOM 1886 N N . ARG A 1 230 ? -14.576 0.480 11.019 1.00 97.44 230 ARG A N 1
ATOM 1887 C CA . ARG A 1 230 ? -14.448 -0.934 11.395 1.00 97.44 230 ARG A CA 1
ATOM 1888 C C . ARG A 1 230 ? -13.134 -1.528 10.889 1.00 97.44 230 ARG A C 1
ATOM 1890 O O . ARG A 1 230 ? -12.364 -2.056 11.679 1.00 97.44 230 ARG A O 1
ATOM 1897 N N . SER A 1 231 ? -12.813 -1.363 9.606 1.00 96.69 231 SER A N 1
ATOM 1898 C CA . SER A 1 231 ? -11.560 -1.862 9.019 1.00 96.69 231 SER A CA 1
ATOM 1899 C C . SER A 1 231 ? -10.311 -1.318 9.726 1.00 96.69 231 SER A C 1
ATOM 1901 O O . SER A 1 231 ? -9.399 -2.076 10.058 1.00 96.69 231 SER A O 1
ATOM 1903 N N . LEU A 1 232 ? -10.273 -0.009 10.004 1.00 97.25 232 LEU A N 1
ATOM 1904 C CA . LEU A 1 232 ? -9.145 0.624 10.690 1.00 97.25 232 LEU A CA 1
ATOM 1905 C C . LEU A 1 232 ? -9.037 0.191 12.157 1.00 97.25 232 LEU A C 1
ATOM 1907 O O . LEU A 1 232 ? -7.921 0.009 12.644 1.00 97.25 232 LEU A O 1
ATOM 1911 N N . LEU A 1 233 ? -10.165 -0.012 12.844 1.00 98.06 233 LEU A N 1
ATOM 1912 C CA . LEU A 1 233 ? -10.180 -0.521 14.213 1.00 98.06 233 LEU A CA 1
ATOM 1913 C C . LEU A 1 233 ? -9.702 -1.977 14.279 1.00 98.06 233 LEU A C 1
ATOM 1915 O O . LEU A 1 233 ? -8.851 -2.285 15.105 1.00 98.06 233 LEU A O 1
ATOM 1919 N N . HIS A 1 234 ? -10.135 -2.848 13.364 1.00 97.00 234 HIS A N 1
ATOM 1920 C CA . HIS A 1 234 ? -9.616 -4.219 13.265 1.00 97.00 234 HIS A CA 1
ATOM 1921 C C . HIS A 1 234 ? -8.093 -4.242 13.051 1.00 97.00 234 HIS A C 1
ATOM 1923 O O . HIS A 1 234 ? -7.377 -5.002 13.707 1.00 97.00 234 HIS A O 1
ATOM 1929 N N . GLN A 1 235 ? -7.562 -3.353 12.203 1.00 95.62 235 GLN A N 1
ATOM 1930 C CA . GLN A 1 235 ? -6.111 -3.197 12.059 1.00 95.62 235 GLN A CA 1
ATOM 1931 C C . GLN A 1 235 ? -5.451 -2.723 13.359 1.00 95.62 235 GLN A C 1
ATOM 1933 O O . GLN A 1 235 ? -4.420 -3.266 13.758 1.00 95.62 235 GLN A O 1
ATOM 1938 N N . ALA A 1 236 ? -6.040 -1.741 14.046 1.00 96.56 236 ALA A N 1
ATOM 1939 C CA . ALA A 1 236 ? -5.545 -1.258 15.332 1.00 96.56 236 ALA A CA 1
ATOM 1940 C C . ALA A 1 236 ? -5.533 -2.367 16.397 1.00 96.56 236 ALA A C 1
ATOM 1942 O O . ALA A 1 236 ? -4.617 -2.402 17.213 1.00 96.56 236 ALA A O 1
ATOM 1943 N N . LEU A 1 237 ? -6.478 -3.309 16.348 1.00 95.38 237 LEU A N 1
ATOM 1944 C CA . LEU A 1 237 ? -6.534 -4.492 17.215 1.00 95.38 237 LEU A CA 1
ATOM 1945 C C . LEU A 1 237 ? -5.499 -5.573 16.861 1.00 95.38 237 LEU A C 1
ATOM 1947 O O . LEU A 1 237 ? -5.221 -6.442 17.682 1.00 95.38 237 LEU A O 1
ATOM 1951 N N . GLY A 1 238 ? -4.872 -5.498 15.683 1.00 92.81 238 GLY A N 1
ATOM 1952 C CA . GLY A 1 238 ? -3.810 -6.419 15.260 1.00 92.81 238 GLY A CA 1
ATOM 1953 C C . GLY A 1 238 ? -4.155 -7.290 14.057 1.00 92.81 238 GLY A C 1
ATOM 1954 O O . GLY A 1 238 ? -3.332 -8.114 13.654 1.00 92.81 238 GLY A O 1
ATOM 1955 N N . GLN A 1 239 ? -5.330 -7.114 13.450 1.00 91.94 239 GLN A N 1
ATOM 1956 C CA . GLN A 1 239 ? -5.673 -7.831 12.229 1.00 91.94 239 GLN A CA 1
ATOM 1957 C C . GLN A 1 239 ? -4.927 -7.230 11.034 1.00 91.94 239 GLN A C 1
ATOM 1959 O O . GLN A 1 239 ? -5.157 -6.090 10.628 1.00 91.94 239 GLN A O 1
ATOM 1964 N N . LEU A 1 240 ? -4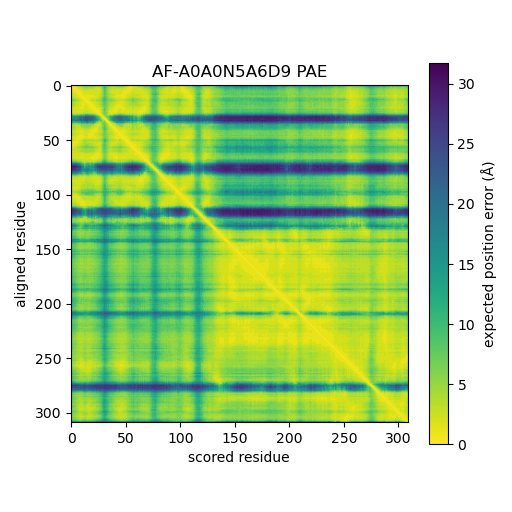.022 -8.012 10.452 1.00 91.38 240 LEU A N 1
ATOM 1965 C CA . LEU A 1 240 ? -3.298 -7.621 9.251 1.00 91.38 240 LEU A CA 1
ATOM 1966 C C . LEU A 1 240 ? -4.276 -7.520 8.068 1.00 91.38 240 LEU A C 1
ATOM 1968 O O . LEU A 1 240 ? -5.166 -8.358 7.914 1.00 91.38 240 LEU A O 1
ATOM 1972 N N . ALA A 1 241 ? -4.130 -6.498 7.221 1.00 91.44 241 ALA A N 1
ATOM 1973 C CA . ALA A 1 241 ? -4.883 -6.455 5.970 1.00 91.44 241 ALA A CA 1
ATOM 1974 C C . ALA A 1 241 ? -4.486 -7.651 5.096 1.00 91.44 241 ALA A C 1
ATOM 1976 O O . ALA A 1 241 ? -3.294 -7.906 4.924 1.00 91.44 241 ALA A O 1
ATOM 1977 N N . SER A 1 242 ? -5.457 -8.364 4.516 1.00 90.31 242 SER A N 1
ATOM 1978 C CA . SER A 1 242 ? -5.199 -9.621 3.789 1.00 90.31 242 SER A CA 1
ATOM 1979 C C . SER A 1 242 ? -4.175 -9.467 2.659 1.00 90.31 242 SER A C 1
ATOM 1981 O O . SER A 1 242 ? -3.400 -10.378 2.382 1.00 90.31 242 SER A O 1
ATOM 1983 N N . VAL A 1 243 ? -4.091 -8.276 2.056 1.00 90.88 243 VAL A N 1
ATOM 1984 C CA . VAL A 1 243 ? -3.087 -7.942 1.032 1.00 90.88 243 VAL A CA 1
ATOM 1985 C C . VAL A 1 243 ? -1.651 -7.864 1.553 1.00 90.88 243 VAL A C 1
ATOM 1987 O O . VAL A 1 243 ? -0.744 -7.722 0.751 1.00 90.88 243 VAL A O 1
ATOM 1990 N N . PHE A 1 244 ? -1.403 -7.929 2.857 1.00 90.44 244 PHE A N 1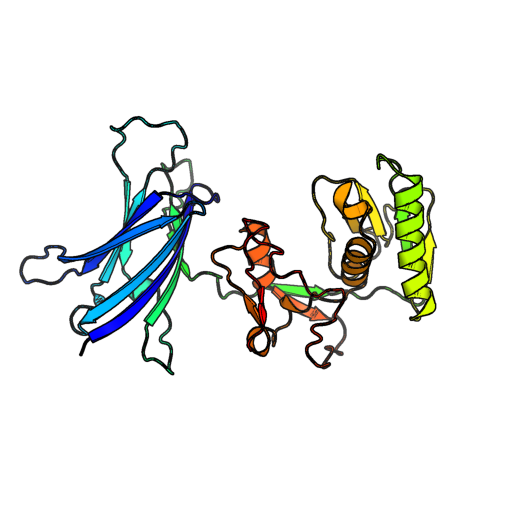
ATOM 1991 C CA . PHE A 1 244 ? -0.054 -7.981 3.429 1.00 90.44 244 PHE A CA 1
ATOM 1992 C C . PHE A 1 244 ? 0.348 -9.389 3.879 1.00 90.44 244 PHE A C 1
ATOM 1994 O O . PHE A 1 244 ? 1.481 -9.574 4.317 1.00 90.44 244 PHE A O 1
ATOM 2001 N N . ARG A 1 245 ? -0.537 -10.387 3.741 1.00 88.00 245 ARG A N 1
ATOM 2002 C CA . ARG A 1 245 ? -0.196 -11.789 4.003 1.00 88.00 245 ARG A CA 1
ATOM 2003 C C . ARG A 1 245 ? 0.950 -12.252 3.101 1.00 88.00 245 ARG A C 1
ATOM 2005 O O . ARG A 1 245 ? 1.108 -11.782 1.967 1.00 88.00 245 ARG A O 1
ATOM 2012 N N . GLU A 1 246 ? 1.728 -13.206 3.600 1.00 85.12 246 GLU A N 1
ATOM 2013 C CA . GLU A 1 246 ? 2.835 -13.808 2.856 1.00 85.12 246 GLU A CA 1
ATOM 2014 C C . GLU A 1 246 ? 2.344 -14.612 1.644 1.00 85.12 246 GLU A C 1
ATOM 2016 O O . GLU A 1 246 ? 2.903 -14.510 0.552 1.00 85.12 246 GLU A O 1
ATOM 2021 N N . ASP A 1 247 ? 1.237 -15.336 1.807 1.00 87.25 247 ASP A N 1
ATOM 2022 C CA . ASP A 1 247 ? 0.619 -16.167 0.775 1.00 87.25 247 ASP A CA 1
ATOM 2023 C C . ASP A 1 247 ? -0.286 -15.390 -0.194 1.00 87.25 247 ASP A C 1
ATOM 2025 O O . ASP A 1 247 ? -0.817 -15.985 -1.132 1.00 87.25 247 ASP A O 1
ATOM 2029 N N . ARG A 1 248 ? -0.430 -14.062 -0.037 1.00 89.94 248 ARG A N 1
ATOM 2030 C CA . ARG A 1 248 ? -1.359 -13.237 -0.836 1.00 89.94 248 ARG A CA 1
ATOM 2031 C C . ARG A 1 248 ? -1.215 -13.450 -2.340 1.00 89.94 248 ARG A C 1
ATOM 2033 O O . ARG A 1 248 ? -2.201 -13.361 -3.055 1.00 89.94 248 ARG A O 1
ATOM 2040 N N . ASN A 1 249 ? 0.007 -13.701 -2.824 1.00 90.00 249 ASN A N 1
ATOM 2041 C CA . ASN A 1 249 ? 0.300 -13.776 -4.253 1.00 90.00 249 ASN A CA 1
ATOM 2042 C C . ASN A 1 249 ? -0.359 -15.002 -4.905 1.00 90.00 249 ASN A C 1
ATOM 2044 O O . ASN A 1 249 ? -0.491 -15.021 -6.127 1.00 90.00 249 ASN A O 1
ATOM 2048 N N . LYS A 1 250 ? -0.801 -15.988 -4.106 1.00 91.94 250 LYS A N 1
ATOM 2049 C CA . LYS A 1 250 ? -1.645 -17.101 -4.561 1.00 91.94 250 LYS A CA 1
ATOM 2050 C C . LYS A 1 250 ? -3.058 -16.627 -4.928 1.00 91.94 250 LYS A C 1
ATOM 2052 O O . LYS A 1 250 ? -3.618 -17.114 -5.900 1.00 91.94 250 LYS A O 1
ATOM 2057 N N . TYR A 1 251 ? -3.587 -15.622 -4.227 1.00 92.81 251 TYR A N 1
ATOM 2058 C CA . TYR A 1 251 ? -4.993 -15.203 -4.308 1.00 92.81 251 TYR A CA 1
ATOM 2059 C C . TYR A 1 251 ? -5.209 -13.861 -5.008 1.00 92.81 251 TYR A C 1
ATOM 2061 O O . TYR A 1 251 ? -6.239 -13.655 -5.645 1.00 92.81 251 TYR A O 1
ATOM 2069 N N . VAL A 1 252 ? -4.264 -12.926 -4.890 1.00 93.56 252 VAL A N 1
ATOM 2070 C CA . VAL A 1 252 ? -4.358 -11.578 -5.455 1.00 93.56 252 VAL A CA 1
ATOM 2071 C C . VAL A 1 252 ? -3.054 -11.149 -6.124 1.00 93.56 252 VAL A C 1
ATOM 2073 O O . VAL A 1 252 ? -1.954 -11.349 -5.608 1.00 93.56 252 VAL A O 1
ATOM 2076 N N . LYS A 1 253 ? -3.186 -10.464 -7.258 1.00 92.88 253 LYS A N 1
ATOM 2077 C CA . LYS A 1 253 ? -2.131 -9.700 -7.926 1.00 92.88 253 LYS A CA 1
ATOM 2078 C C . LYS A 1 253 ? -2.219 -8.237 -7.517 1.00 92.88 253 LYS A C 1
ATOM 2080 O O . LYS A 1 253 ? -3.289 -7.627 -7.547 1.00 92.88 253 LYS A O 1
ATOM 2085 N N . ILE A 1 254 ? -1.064 -7.663 -7.191 1.00 92.19 254 ILE A N 1
ATOM 2086 C CA . ILE A 1 254 ? -0.928 -6.249 -6.844 1.00 92.19 254 ILE A CA 1
ATOM 2087 C C . ILE A 1 254 ? -0.049 -5.563 -7.882 1.00 92.19 254 ILE A C 1
ATOM 2089 O O . ILE A 1 254 ? 1.097 -5.949 -8.103 1.00 92.19 254 ILE A O 1
ATOM 2093 N N . ASN A 1 255 ? -0.581 -4.522 -8.514 1.00 92.12 255 ASN A N 1
ATOM 2094 C CA . ASN A 1 255 ? 0.155 -3.714 -9.470 1.00 92.12 255 ASN A CA 1
ATOM 2095 C C . ASN A 1 255 ? 0.883 -2.565 -8.759 1.00 92.12 255 ASN A C 1
ATOM 2097 O O . ASN A 1 255 ? 0.376 -1.443 -8.666 1.00 92.12 255 ASN A O 1
ATOM 2101 N N . PHE A 1 256 ? 2.097 -2.854 -8.288 1.00 91.06 256 PHE A N 1
ATOM 2102 C CA . PHE A 1 256 ? 2.956 -1.885 -7.605 1.00 91.06 256 PHE A CA 1
ATOM 2103 C C . PHE A 1 256 ? 3.282 -0.652 -8.457 1.00 91.06 256 PHE A C 1
ATOM 2105 O O . PHE A 1 256 ? 3.458 0.436 -7.909 1.00 91.06 256 PHE A O 1
ATOM 2112 N N . LEU A 1 257 ? 3.304 -0.774 -9.791 1.00 92.25 257 LEU A N 1
ATOM 2113 C CA . LEU A 1 257 ? 3.638 0.339 -10.687 1.00 92.25 257 LEU A CA 1
ATOM 2114 C C . LEU A 1 257 ? 2.691 1.527 -10.516 1.00 92.25 257 LEU A C 1
ATOM 2116 O O . LEU A 1 257 ? 3.109 2.663 -10.705 1.00 92.25 257 LEU A O 1
ATOM 2120 N N . TYR A 1 258 ? 1.444 1.294 -10.108 1.00 93.69 258 TYR A N 1
ATOM 2121 C CA . TYR A 1 258 ? 0.433 2.336 -9.896 1.00 93.69 258 TYR A CA 1
ATOM 2122 C C . TYR A 1 258 ? 0.070 2.526 -8.418 1.00 93.69 258 TYR A C 1
ATOM 2124 O O . TYR A 1 258 ? -0.968 3.110 -8.106 1.00 93.69 258 TYR A O 1
ATOM 2132 N N . MET A 1 259 ? 0.907 2.033 -7.508 1.00 92.75 259 MET A N 1
ATOM 2133 C CA . MET A 1 259 ? 0.765 2.248 -6.073 1.00 92.75 259 MET A CA 1
ATOM 2134 C C . MET A 1 259 ? 1.437 3.559 -5.646 1.00 92.75 259 MET A C 1
ATOM 2136 O O . MET A 1 259 ? 2.467 3.960 -6.201 1.00 92.75 259 MET A O 1
ATOM 2140 N N . ASN A 1 260 ? 0.863 4.231 -4.652 1.00 90.50 260 ASN A N 1
ATOM 2141 C CA . ASN A 1 260 ? 1.493 5.350 -3.969 1.00 90.50 260 ASN A CA 1
ATOM 2142 C C . ASN A 1 260 ? 2.813 4.881 -3.338 1.00 90.50 260 ASN A C 1
ATOM 2144 O O . ASN A 1 260 ? 2.845 3.869 -2.639 1.00 90.50 260 ASN A O 1
ATOM 2148 N N . LEU A 1 261 ? 3.902 5.611 -3.590 1.00 86.81 261 LEU A N 1
ATOM 2149 C CA . LEU A 1 261 ? 5.252 5.217 -3.179 1.00 86.81 261 LEU A CA 1
ATOM 2150 C C . LEU A 1 261 ? 5.368 5.018 -1.669 1.00 86.81 261 LEU A C 1
ATOM 2152 O O . LEU A 1 261 ? 6.020 4.072 -1.240 1.00 86.81 261 LEU A O 1
ATOM 2156 N N . SER A 1 262 ? 4.674 5.841 -0.877 1.00 84.75 262 SER A N 1
ATOM 2157 C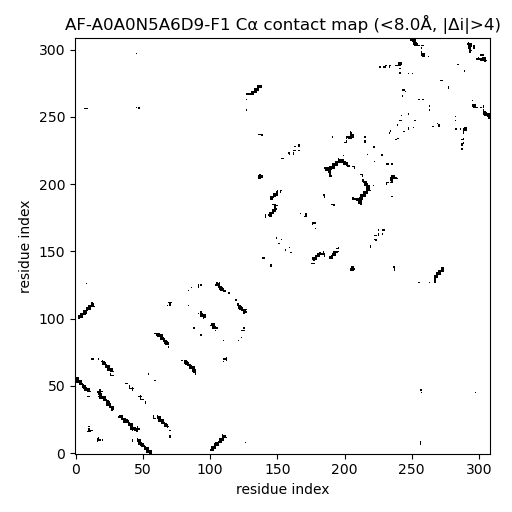 CA . SER A 1 262 ? 4.663 5.725 0.586 1.00 84.75 262 SER A CA 1
ATOM 2158 C C . SER A 1 262 ? 4.037 4.421 1.092 1.00 84.75 262 SER A C 1
ATOM 2160 O O . SER A 1 262 ? 4.277 4.023 2.227 1.00 84.75 262 SER A O 1
ATOM 2162 N N . SER A 1 263 ? 3.232 3.749 0.262 1.00 87.94 263 SER A N 1
ATOM 2163 C CA . SER A 1 263 ? 2.567 2.484 0.597 1.00 87.94 263 SER A CA 1
ATOM 2164 C C . SER A 1 263 ? 3.364 1.254 0.161 1.00 87.94 263 SER A C 1
ATOM 2166 O O . SER A 1 263 ? 3.133 0.165 0.679 1.00 87.94 263 SER A O 1
ATOM 2168 N N . VAL A 1 264 ? 4.307 1.409 -0.774 1.00 85.44 264 VAL A N 1
ATOM 2169 C CA . VAL A 1 264 ? 5.116 0.295 -1.298 1.00 85.44 264 VAL A CA 1
ATOM 2170 C C . VAL A 1 264 ? 5.973 -0.311 -0.191 1.00 85.44 264 VAL A C 1
ATOM 2172 O O . VAL A 1 264 ? 6.068 -1.531 -0.090 1.00 85.44 264 VAL A O 1
ATOM 2175 N N . ASP A 1 265 ? 6.531 0.527 0.684 1.00 81.94 265 ASP A N 1
ATOM 2176 C CA . ASP A 1 265 ? 7.371 0.077 1.795 1.00 81.94 265 ASP A CA 1
ATOM 2177 C C . ASP A 1 265 ? 6.627 -0.844 2.768 1.00 81.94 265 ASP A C 1
ATOM 2179 O O . ASP A 1 265 ? 7.246 -1.717 3.373 1.00 81.94 265 ASP A O 1
ATOM 2183 N N . SER A 1 266 ? 5.297 -0.724 2.875 1.00 85.69 266 SER A N 1
ATOM 2184 C CA . SER A 1 266 ? 4.490 -1.641 3.685 1.00 85.69 266 SER A CA 1
ATOM 2185 C C . SER A 1 266 ? 4.564 -3.089 3.188 1.00 85.69 266 SER A C 1
ATOM 2187 O O . SER A 1 266 ? 4.475 -4.019 3.980 1.00 85.69 266 SER A O 1
ATOM 2189 N N . PHE A 1 267 ? 4.799 -3.303 1.892 1.00 86.81 267 PHE A N 1
ATOM 2190 C CA . PHE A 1 267 ? 4.960 -4.637 1.306 1.00 86.81 267 PHE A CA 1
ATOM 2191 C C . PHE A 1 267 ? 6.374 -5.204 1.452 1.00 86.81 267 PHE A C 1
ATOM 2193 O O . PHE A 1 267 ? 6.588 -6.380 1.153 1.00 86.81 267 PHE A O 1
ATOM 2200 N N . ASN A 1 268 ? 7.311 -4.392 1.945 1.00 84.56 268 ASN A N 1
ATOM 2201 C CA . ASN A 1 268 ? 8.662 -4.813 2.291 1.00 84.56 268 ASN A CA 1
ATOM 2202 C C . ASN A 1 268 ? 8.762 -5.226 3.766 1.00 84.56 268 ASN A C 1
ATOM 2204 O O . AS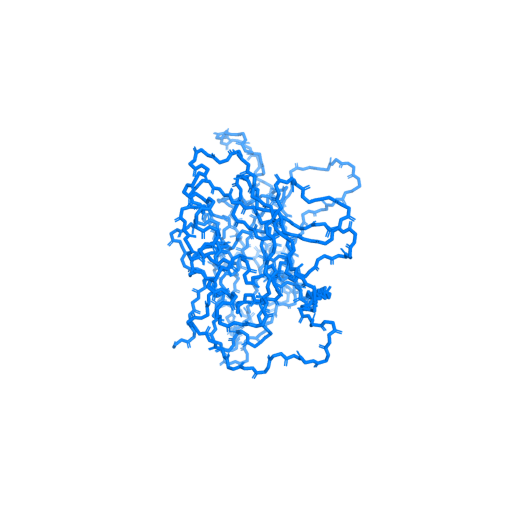N A 1 268 ? 9.865 -5.447 4.255 1.00 84.56 268 ASN A O 1
ATOM 2208 N N . TYR A 1 269 ? 7.652 -5.328 4.503 1.00 84.44 269 TYR A N 1
ATOM 2209 C CA . TYR A 1 269 ? 7.676 -5.898 5.845 1.00 84.44 269 TYR A CA 1
ATOM 2210 C C . TYR A 1 269 ? 7.450 -7.411 5.825 1.00 84.44 269 TYR A C 1
ATOM 2212 O O . TYR A 1 269 ? 6.600 -7.926 5.101 1.00 84.44 269 TYR A O 1
ATOM 2220 N N . ASN A 1 270 ? 8.195 -8.116 6.670 1.00 86.38 270 ASN A N 1
ATOM 2221 C CA . ASN A 1 270 ? 7.848 -9.440 7.148 1.00 86.38 270 ASN A CA 1
ATOM 2222 C C . ASN A 1 270 ? 7.002 -9.274 8.416 1.00 86.38 270 ASN A C 1
ATOM 2224 O O . ASN A 1 270 ? 7.527 -8.907 9.472 1.00 86.38 270 ASN A O 1
ATOM 2228 N N . TYR A 1 271 ? 5.689 -9.447 8.285 1.00 86.12 271 TYR A N 1
ATOM 2229 C CA . TYR A 1 271 ? 4.750 -9.287 9.390 1.00 86.12 271 TYR A CA 1
ATOM 2230 C C . TYR A 1 271 ? 4.714 -10.555 10.237 1.00 86.12 271 TYR A C 1
ATOM 2232 O O . TYR A 1 271 ? 4.366 -11.624 9.749 1.00 86.12 271 TYR A O 1
ATOM 2240 N N . THR A 1 272 ? 5.031 -10.418 11.519 1.00 83.88 272 THR A N 1
ATOM 2241 C CA . THR A 1 272 ? 5.044 -11.528 12.479 1.00 83.88 272 THR A CA 1
ATOM 2242 C C . THR A 1 272 ? 4.282 -11.131 13.733 1.00 83.88 272 THR A C 1
ATOM 2244 O O . THR A 1 272 ? 4.435 -10.004 14.218 1.00 83.88 272 THR A O 1
ATOM 2247 N N . TYR A 1 273 ? 3.504 -12.044 14.303 1.00 78.81 273 TYR A N 1
ATOM 2248 C CA . TYR A 1 273 ? 2.900 -11.843 15.618 1.00 78.81 273 TYR A CA 1
ATOM 2249 C C . TYR A 1 273 ? 3.950 -12.061 16.719 1.00 78.81 273 TYR A C 1
ATOM 2251 O O . TYR A 1 273 ? 4.841 -12.889 16.569 1.00 78.81 273 TYR A O 1
ATOM 2259 N N . LEU A 1 274 ? 3.878 -11.311 17.829 1.00 65.81 274 LEU A N 1
ATOM 2260 C CA . LEU A 1 274 ? 4.795 -11.509 18.973 1.00 65.81 274 LEU A CA 1
ATOM 2261 C C . LEU A 1 274 ? 4.627 -12.863 19.679 1.00 65.81 274 LEU A C 1
ATOM 2263 O O . LEU A 1 274 ? 5.468 -13.237 20.484 1.00 65.81 274 LEU A O 1
ATOM 2267 N N . THR A 1 275 ? 3.541 -13.570 19.398 1.00 60.69 275 THR A N 1
ATOM 2268 C CA . THR A 1 275 ? 3.241 -14.894 19.942 1.00 60.69 275 THR A CA 1
ATOM 2269 C C . THR A 1 275 ? 3.188 -15.892 18.794 1.00 60.69 275 THR A C 1
ATOM 2271 O O . THR A 1 275 ? 2.697 -15.529 17.727 1.00 60.69 275 THR A O 1
ATOM 2274 N N . GLU A 1 276 ? 3.599 -17.131 19.044 1.00 55.12 276 GLU A N 1
ATOM 2275 C CA . GLU A 1 276 ? 3.849 -18.197 18.054 1.00 55.12 276 GLU A CA 1
ATOM 2276 C C . GLU A 1 276 ? 2.644 -18.610 17.186 1.00 55.12 276 GLU A C 1
ATOM 2278 O O . GLU A 1 276 ? 2.805 -19.299 16.182 1.00 55.12 276 GLU A O 1
ATOM 2283 N N . ASN A 1 277 ? 1.440 -18.128 17.497 1.00 54.00 277 ASN A N 1
ATOM 2284 C CA . ASN A 1 277 ? 0.240 -18.413 16.716 1.00 54.00 277 ASN A CA 1
ATOM 2285 C C . ASN A 1 277 ? 0.135 -17.475 15.510 1.00 54.00 277 ASN A C 1
ATOM 2287 O O . ASN A 1 277 ? -0.561 -16.455 15.550 1.00 54.00 277 ASN A O 1
ATOM 2291 N N . ASN A 1 278 ? 0.814 -17.840 14.425 1.00 57.31 278 ASN A N 1
ATOM 2292 C CA . ASN A 1 278 ? 0.484 -17.319 13.106 1.00 57.31 278 ASN A CA 1
ATOM 2293 C C . ASN A 1 278 ? -0.913 -17.827 12.722 1.00 57.31 278 ASN A C 1
ATOM 2295 O O . ASN A 1 278 ? -1.203 -19.019 12.796 1.00 57.31 278 ASN A O 1
ATOM 2299 N N . TYR A 1 279 ? -1.809 -16.909 12.367 1.00 61.25 279 TYR A N 1
ATOM 2300 C CA . TYR A 1 279 ? -3.135 -17.265 11.879 1.00 61.25 279 TYR A CA 1
ATOM 2301 C C . TYR A 1 279 ? -3.001 -18.023 10.550 1.00 61.25 279 TYR A C 1
ATOM 2303 O O . TYR A 1 279 ? -2.602 -17.437 9.545 1.00 61.25 279 TYR A O 1
ATOM 2311 N N . ASN A 1 280 ? -3.353 -19.311 10.559 1.00 63.59 280 ASN A N 1
ATOM 2312 C CA . ASN A 1 280 ? -3.260 -20.222 9.410 1.00 63.59 280 ASN A CA 1
ATOM 2313 C C . ASN A 1 280 ? -4.581 -20.348 8.626 1.00 63.59 280 ASN A C 1
ATOM 2315 O O . ASN A 1 280 ? -4.755 -21.294 7.863 1.00 63.59 280 ASN A O 1
ATOM 2319 N N . GLY A 1 281 ? -5.533 -19.435 8.834 1.00 73.75 281 GLY A N 1
ATOM 2320 C CA . GLY A 1 281 ? -6.817 -19.481 8.136 1.00 73.75 281 GLY A CA 1
ATOM 2321 C C . GLY A 1 281 ? -6.694 -19.207 6.635 1.00 73.75 281 GLY A C 1
ATOM 2322 O O . GLY A 1 281 ? -5.737 -18.579 6.159 1.00 73.75 281 GLY A O 1
ATOM 2323 N N . GLU A 1 282 ? -7.703 -19.646 5.887 1.00 86.31 282 GLU A N 1
ATOM 2324 C CA . GLU A 1 282 ? -7.812 -19.415 4.447 1.00 86.31 282 GLU A CA 1
ATOM 2325 C C . GLU A 1 282 ? -7.820 -17.919 4.099 1.00 86.31 282 GLU A C 1
ATOM 2327 O O . GLU A 1 282 ? -7.989 -17.036 4.951 1.00 86.31 282 GLU A O 1
ATOM 2332 N N . PHE A 1 283 ? -7.565 -17.603 2.831 1.00 89.00 283 PHE A N 1
ATOM 2333 C CA . PHE A 1 283 ? -7.639 -16.226 2.364 1.00 89.00 283 PHE A CA 1
ATOM 2334 C C . PHE A 1 283 ? -9.101 -15.793 2.229 1.00 89.00 283 PHE A C 1
ATOM 2336 O O . PHE A 1 283 ? -9.793 -16.170 1.288 1.00 89.00 283 PHE A O 1
ATOM 2343 N N . ASP A 1 284 ? -9.556 -14.962 3.161 1.00 90.44 284 ASP A N 1
ATOM 2344 C CA . ASP A 1 284 ? -10.921 -14.443 3.175 1.00 90.44 284 ASP A CA 1
ATOM 2345 C C . ASP A 1 284 ? -11.060 -13.178 2.304 1.00 90.44 284 ASP A C 1
ATOM 2347 O O . ASP A 1 284 ? -10.598 -12.087 2.666 1.00 90.44 284 ASP A O 1
ATOM 2351 N N . PHE A 1 285 ? -11.722 -13.319 1.149 1.00 91.88 285 PHE A N 1
ATOM 2352 C CA . PHE A 1 285 ? -12.073 -12.197 0.269 1.00 91.88 285 PHE A CA 1
ATOM 2353 C C . PHE A 1 285 ? -13.170 -11.283 0.852 1.00 91.88 285 PHE A C 1
ATOM 2355 O O . PHE A 1 285 ? -13.288 -10.130 0.433 1.00 91.88 285 PHE A O 1
ATOM 2362 N N . GLY A 1 286 ? -13.960 -11.772 1.811 1.00 92.25 286 GLY A N 1
ATOM 2363 C CA . GLY A 1 286 ? -14.979 -11.016 2.544 1.00 92.25 286 GLY A CA 1
ATOM 2364 C C . GLY A 1 286 ? -14.428 -10.236 3.740 1.00 92.25 286 GLY A C 1
ATOM 2365 O O . GLY A 1 286 ? -15.167 -9.470 4.363 1.00 92.25 286 GLY A O 1
ATOM 2366 N N . SER A 1 287 ? -13.135 -10.380 4.041 1.00 93.25 287 SER A N 1
ATOM 2367 C CA . SER A 1 287 ? -12.527 -9.791 5.229 1.00 93.25 287 SER A CA 1
ATOM 2368 C C . SER A 1 287 ? -12.699 -8.273 5.283 1.00 93.25 287 SER A C 1
ATOM 2370 O O . SER A 1 287 ? -12.400 -7.553 4.326 1.00 93.25 287 SER A O 1
ATOM 2372 N N . ILE A 1 288 ? -13.086 -7.748 6.450 1.00 95.06 288 ILE A N 1
ATOM 2373 C CA . ILE A 1 288 ? -13.231 -6.300 6.668 1.00 95.06 288 ILE A CA 1
ATOM 2374 C C . ILE A 1 288 ? -11.908 -5.536 6.495 1.00 95.06 288 ILE A C 1
ATOM 2376 O O . ILE A 1 288 ? -11.912 -4.337 6.201 1.00 95.06 288 ILE A O 1
ATOM 2380 N N . THR A 1 289 ? -10.766 -6.211 6.656 1.00 93.75 289 THR A N 1
ATOM 2381 C CA . THR A 1 289 ? -9.433 -5.632 6.443 1.00 93.75 289 THR A CA 1
ATOM 2382 C C . THR A 1 289 ? -8.909 -5.843 5.023 1.00 93.75 289 THR A C 1
ATOM 2384 O O . THR A 1 289 ? -7.835 -5.326 4.702 1.00 93.75 289 THR A O 1
ATOM 2387 N N . LEU A 1 290 ? -9.642 -6.538 4.141 1.00 93.06 290 LEU A N 1
ATOM 2388 C CA . LEU A 1 290 ? -9.288 -6.580 2.728 1.00 93.06 290 LEU A CA 1
ATOM 2389 C C . LEU A 1 290 ? -9.439 -5.178 2.132 1.00 93.06 290 LEU A C 1
ATOM 2391 O O . LEU A 1 290 ? -10.505 -4.557 2.164 1.00 93.06 290 LEU A O 1
ATOM 2395 N N . LEU A 1 291 ? -8.342 -4.678 1.571 1.00 91.81 291 LEU A N 1
ATOM 2396 C CA . LEU A 1 291 ? -8.330 -3.369 0.944 1.00 91.81 291 LEU A CA 1
ATOM 2397 C C . LEU A 1 291 ? -9.146 -3.380 -0.354 1.00 91.81 291 LEU A C 1
ATOM 2399 O O . LEU A 1 291 ? -9.089 -4.328 -1.137 1.00 91.81 291 LEU A O 1
ATOM 2403 N N . ASN A 1 292 ? -9.862 -2.283 -0.609 1.00 90.56 292 ASN A N 1
ATOM 2404 C CA . ASN A 1 292 ? -10.572 -2.076 -1.870 1.00 90.56 292 ASN A CA 1
ATOM 2405 C C . ASN A 1 292 ? -9.621 -2.191 -3.071 1.00 90.56 292 ASN A C 1
ATOM 2407 O O . ASN A 1 292 ? -8.446 -1.849 -2.982 1.00 90.56 292 ASN A O 1
ATOM 2411 N N . SER A 1 293 ? -10.148 -2.583 -4.233 1.00 93.44 293 SER A N 1
ATOM 2412 C CA . SER A 1 293 ? -9.330 -2.830 -5.433 1.00 93.44 293 SER A CA 1
ATOM 2413 C C . SER A 1 293 ? -8.460 -1.647 -5.894 1.00 93.44 293 SER A C 1
ATOM 2415 O O . SER A 1 293 ? -7.401 -1.869 -6.476 1.00 93.44 293 SER A O 1
ATOM 2417 N N . SER A 1 294 ? -8.862 -0.399 -5.635 1.00 93.38 294 SER A N 1
ATOM 2418 C CA . SER A 1 294 ? -8.083 0.817 -5.933 1.00 93.38 294 SER A CA 1
ATOM 2419 C C . SER A 1 294 ? -7.376 1.428 -4.720 1.00 93.38 294 SER A C 1
ATOM 2421 O O . SER A 1 294 ? -6.739 2.478 -4.830 1.00 93.38 294 SER A O 1
ATOM 2423 N N . ALA A 1 295 ? -7.463 0.784 -3.553 1.00 89.88 295 ALA A N 1
ATOM 2424 C CA . ALA A 1 295 ? -6.758 1.233 -2.365 1.00 89.88 295 ALA A CA 1
ATOM 2425 C C . ALA A 1 295 ? -5.250 1.295 -2.630 1.00 89.88 295 ALA A C 1
ATOM 2427 O O . ALA A 1 295 ? -4.702 0.477 -3.367 1.00 89.88 295 ALA A O 1
ATOM 2428 N N . LEU A 1 296 ? -4.587 2.272 -2.007 1.00 90.50 296 LEU A N 1
ATOM 2429 C CA . LEU A 1 296 ? -3.159 2.562 -2.178 1.00 90.50 296 LEU A CA 1
ATOM 2430 C C . LEU A 1 296 ? -2.766 3.012 -3.595 1.00 90.50 296 LEU A C 1
ATOM 2432 O O . LEU A 1 296 ? -1.584 3.246 -3.833 1.00 90.50 296 LEU A O 1
ATOM 2436 N N . SER A 1 297 ? -3.700 3.145 -4.544 1.00 93.19 297 SER A N 1
ATOM 2437 C CA . SER A 1 297 ? -3.362 3.605 -5.889 1.00 93.19 297 SER A CA 1
ATOM 2438 C C . SER A 1 297 ? -3.048 5.100 -5.921 1.00 93.19 297 SER A C 1
ATOM 2440 O O . SER A 1 297 ? -3.612 5.890 -5.166 1.00 93.19 297 SER A O 1
ATOM 2442 N N . VAL A 1 298 ? -2.172 5.494 -6.848 1.00 91.31 298 VAL A N 1
ATOM 2443 C CA . VAL A 1 298 ? -1.981 6.903 -7.229 1.00 91.31 298 VAL A CA 1
ATOM 2444 C C . VAL A 1 298 ? -3.225 7.510 -7.890 1.00 91.31 298 VAL A C 1
ATOM 2446 O O . VAL A 1 298 ? -3.317 8.727 -7.998 1.00 91.31 298 VAL A O 1
ATOM 2449 N N . ASP A 1 299 ? -4.176 6.680 -8.329 1.00 90.94 299 ASP A N 1
ATOM 2450 C CA . ASP A 1 299 ? -5.451 7.100 -8.904 1.00 90.94 299 ASP A CA 1
ATOM 2451 C C . ASP A 1 299 ? -6.583 6.213 -8.371 1.00 90.94 299 ASP A C 1
ATOM 2453 O O . ASP A 1 299 ? -6.616 5.011 -8.635 1.00 90.94 299 ASP A O 1
ATOM 2457 N N . LYS A 1 300 ? -7.545 6.807 -7.653 1.00 87.25 300 LYS A N 1
ATOM 2458 C CA . LYS A 1 300 ? -8.676 6.080 -7.052 1.00 87.25 300 LYS A CA 1
ATOM 2459 C C . LYS A 1 300 ? -9.551 5.342 -8.082 1.00 87.25 300 LYS A C 1
ATOM 2461 O O . LYS A 1 300 ? -10.232 4.390 -7.701 1.00 87.25 300 LYS A O 1
ATOM 2466 N N . SER A 1 301 ? -9.529 5.734 -9.360 1.00 91.25 301 SER A N 1
ATOM 2467 C CA . SER A 1 301 ? -10.240 5.034 -10.445 1.00 91.25 301 SER A CA 1
ATOM 2468 C C . SER A 1 301 ? -9.532 3.752 -10.902 1.00 91.25 301 SER A C 1
ATOM 2470 O O . SER A 1 301 ? -10.139 2.880 -11.529 1.00 91.25 301 SER A O 1
ATOM 2472 N N . ARG A 1 302 ? -8.243 3.594 -10.576 1.00 92.81 302 ARG A N 1
ATOM 2473 C CA . ARG A 1 302 ? -7.421 2.490 -11.060 1.00 92.81 302 ARG A CA 1
ATOM 2474 C C . ARG A 1 302 ? -7.385 1.346 -10.054 1.00 92.81 302 ARG A C 1
ATOM 2476 O O . ARG A 1 302 ? -6.823 1.449 -8.969 1.00 92.81 302 ARG A O 1
ATOM 2483 N N . LYS A 1 303 ? -7.934 0.200 -10.457 1.00 94.75 303 LYS A N 1
ATOM 2484 C CA . LYS A 1 303 ? -7.875 -1.044 -9.678 1.00 94.75 303 LYS A CA 1
ATOM 2485 C C . LYS A 1 303 ? -6.475 -1.659 -9.766 1.00 94.75 303 LYS A C 1
ATOM 2487 O O . LYS A 1 303 ? -6.081 -2.146 -10.830 1.00 94.75 303 LYS A O 1
ATOM 2492 N N . ILE A 1 304 ? -5.731 -1.629 -8.663 1.00 94.69 304 ILE A N 1
ATOM 2493 C CA . ILE A 1 304 ? -4.369 -2.169 -8.554 1.00 94.69 304 ILE A CA 1
ATOM 2494 C C . ILE A 1 304 ? -4.289 -3.472 -7.758 1.00 94.69 304 ILE A C 1
ATOM 2496 O O . ILE A 1 304 ? -3.281 -4.156 -7.872 1.00 94.69 304 ILE A O 1
ATOM 2500 N N . ILE A 1 305 ? -5.324 -3.838 -7.004 1.00 94.75 305 ILE A N 1
ATOM 2501 C CA . ILE A 1 305 ? -5.457 -5.139 -6.338 1.00 94.75 305 ILE A CA 1
ATOM 2502 C C . ILE A 1 305 ? -6.524 -5.925 -7.101 1.00 94.75 305 ILE A C 1
ATOM 2504 O O . ILE A 1 305 ? -7.658 -5.458 -7.240 1.00 94.75 305 ILE A O 1
ATOM 2508 N N . LYS A 1 306 ? -6.154 -7.091 -7.636 1.00 94.38 306 LYS A N 1
ATOM 2509 C CA . LYS A 1 306 ? -7.033 -7.943 -8.448 1.00 94.38 306 LYS A CA 1
ATOM 2510 C C . LYS A 1 306 ? -6.941 -9.396 -7.985 1.00 94.38 306 LYS A C 1
ATOM 2512 O O . LYS A 1 306 ? -5.819 -9.857 -7.796 1.00 94.38 306 LYS A O 1
ATOM 2517 N N . PRO A 1 307 ? -8.059 -10.119 -7.834 1.00 92.81 307 PRO A N 1
ATOM 2518 C CA . PRO A 1 307 ? -8.016 -11.558 -7.605 1.00 92.81 307 PRO A CA 1
ATOM 2519 C C . PRO A 1 307 ? -7.319 -12.299 -8.753 1.00 92.81 307 PRO A C 1
ATOM 2521 O O . PRO A 1 307 ? -7.375 -11.866 -9.908 1.00 92.81 307 PRO A O 1
ATOM 2524 N N . ASN A 1 308 ? -6.657 -13.402 -8.419 1.00 89.19 308 ASN A N 1
ATOM 2525 C CA . ASN A 1 308 ? -6.185 -14.397 -9.371 1.00 89.19 308 ASN A CA 1
ATOM 2526 C C . ASN A 1 308 ? -7.364 -15.321 -9.672 1.00 89.19 308 ASN A C 1
ATOM 2528 O O . ASN A 1 308 ? -7.536 -16.327 -8.994 1.00 89.19 308 ASN A O 1
ATOM 2532 N N . VAL A 1 309 ? -8.214 -14.915 -10.609 1.00 74.62 309 VAL A N 1
ATOM 2533 C CA . VAL A 1 309 ? -9.246 -15.789 -11.183 1.00 74.62 309 VAL A CA 1
ATOM 2534 C C . VAL A 1 309 ? -8.737 -16.301 -12.516 1.00 74.62 309 VAL A C 1
ATOM 2536 O O . VAL A 1 309 ? -8.082 -15.487 -13.216 1.00 74.62 309 VAL A O 1
#